Protein AF-A0A7V4GAY5-F1 (afdb_monomer)

Sequence (296 aa):
MRRRLAALVGLVCLVPGACRGATEPAGPGPELPIRVTVVLHPQLRIDASLDELQQRVARAAVRWLRATPEPRVAVDPDRPLALALRVDLSEDLGRLVVHEELRLRHDRTWPLAVDRRREVPIGPAGVDLGATLAGGVEAALGLLAEMEALFRADDDRLRATAARGDAPDDLRCLAVRILEERKARAAMPDLLELFPSAPSDLRLTILDAAPVLAEPAELGRLLRQIDGRRVDEVSRALRAAAILGGRDAREFAGWLALGHPDERVRQTALEAYRQIAESAPAGDGDALQIGLADIR

Foldseek 3Di:
DDDPFDKDKDKDFDDDDDPDDDDDDDDDDQTAGEIEIETEGPPDDDPDDRVRLRVLQVVLVVVLCVVPPCLVPPCPSVHHQHFYFYFDFDPPDQKTWGWGWGWGDDPDPDIDIDTDIDIHGQDPVGDPSSVVSSVVSSVRSVVSSLLVVLLVDDLVVLLVQLQDPPDDVSSNLSSLVSCLVVLVLVSLVSLLVCLLVDDPVSVLSNLQSCLSRHAPVSLLSNLVSDDLVPLSNLLSSLVSCLRRPDDSSLVSLVVQLVDRPDPVSNVSSVVSNVSSVVPDDPPPPDDDPPPPVPND

Radius of gyration: 25.38 Å; Cα contacts (8 Å, |Δi|>4): 397; chains: 1; bounding box: 58×48×79 Å

Structure (mmCIF, N/CA/C/O backbone):
data_AF-A0A7V4GAY5-F1
#
_entry.id   AF-A0A7V4GAY5-F1
#
loop_
_atom_site.group_PDB
_atom_site.id
_atom_site.type_symbol
_atom_site.label_atom_id
_atom_site.label_alt_id
_atom_site.label_comp_id
_atom_site.label_asym_id
_atom_site.label_entity_id
_atom_site.label_seq_id
_atom_site.pdbx_PDB_ins_code
_atom_site.Cartn_x
_atom_site.Cartn_y
_atom_site.Cartn_z
_atom_site.occupancy
_atom_site.B_iso_or_equiv
_atom_site.auth_seq_id
_atom_site.auth_comp_id
_atom_site.auth_asym_id
_atom_site.auth_atom_id
_atom_site.pdbx_PDB_model_num
ATOM 1 N N . MET A 1 1 ? 34.845 -16.540 6.882 1.00 31.97 1 MET A N 1
ATOM 2 C CA . MET A 1 1 ? 35.619 -15.501 6.163 1.00 31.97 1 MET A CA 1
ATOM 3 C C . MET A 1 1 ? 34.662 -14.629 5.353 1.00 31.97 1 MET A C 1
ATOM 5 O O . MET A 1 1 ? 34.195 -15.068 4.313 1.00 31.97 1 MET A O 1
ATOM 9 N N . ARG A 1 2 ? 34.325 -13.422 5.830 1.00 27.73 2 ARG A N 1
ATOM 10 C CA . ARG A 1 2 ? 33.538 -12.439 5.063 1.00 27.73 2 ARG A CA 1
ATOM 11 C C . ARG A 1 2 ? 34.492 -11.685 4.131 1.00 27.73 2 ARG A C 1
ATOM 13 O O . ARG A 1 2 ? 35.188 -10.781 4.584 1.00 27.73 2 ARG A O 1
ATOM 20 N N . ARG A 1 3 ? 34.586 -12.085 2.858 1.00 27.12 3 ARG A N 1
ATOM 21 C CA . ARG A 1 3 ? 35.273 -11.270 1.843 1.00 27.12 3 ARG A CA 1
ATOM 22 C C . ARG A 1 3 ? 34.405 -10.037 1.588 1.00 27.12 3 ARG A C 1
ATOM 24 O O . ARG A 1 3 ? 33.233 -10.179 1.259 1.00 27.12 3 ARG A O 1
ATOM 31 N N . ARG A 1 4 ? 34.958 -8.839 1.802 1.00 27.16 4 ARG A N 1
ATOM 32 C CA . ARG A 1 4 ? 34.308 -7.583 1.407 1.00 27.16 4 ARG A CA 1
ATOM 33 C C . ARG A 1 4 ? 34.166 -7.599 -0.119 1.00 27.16 4 ARG A C 1
ATOM 35 O O . ARG A 1 4 ? 35.172 -7.654 -0.819 1.00 27.16 4 ARG A O 1
ATOM 42 N N . LEU A 1 5 ? 32.924 -7.627 -0.598 1.00 31.27 5 LEU A N 1
ATOM 43 C CA . LEU A 1 5 ? 32.562 -7.516 -2.010 1.00 31.27 5 LEU A CA 1
ATOM 44 C C . LEU A 1 5 ? 32.909 -6.103 -2.492 1.00 31.27 5 LEU A C 1
ATOM 46 O O . LEU A 1 5 ? 32.422 -5.123 -1.930 1.00 31.27 5 LEU A O 1
ATOM 50 N N . ALA A 1 6 ? 33.769 -5.999 -3.502 1.00 32.47 6 ALA A N 1
ATOM 51 C CA . ALA A 1 6 ? 34.009 -4.747 -4.204 1.00 32.47 6 ALA A CA 1
ATOM 52 C C . ALA A 1 6 ? 32.907 -4.577 -5.258 1.00 32.47 6 ALA A C 1
ATOM 54 O O . ALA A 1 6 ? 32.847 -5.340 -6.219 1.00 32.47 6 ALA A O 1
ATOM 55 N N . ALA A 1 7 ? 32.014 -3.612 -5.048 1.00 40.44 7 ALA A N 1
ATOM 56 C CA . ALA A 1 7 ? 31.087 -3.151 -6.073 1.00 40.44 7 ALA A CA 1
ATOM 57 C C . ALA A 1 7 ? 31.853 -2.264 -7.064 1.00 40.44 7 ALA A C 1
ATOM 59 O O . ALA A 1 7 ? 32.541 -1.332 -6.639 1.00 40.44 7 ALA A O 1
ATOM 60 N N . LEU A 1 8 ? 31.741 -2.529 -8.369 1.00 42.72 8 LEU A N 1
ATOM 61 C CA . LEU A 1 8 ? 32.163 -1.559 -9.380 1.00 42.72 8 LEU A CA 1
ATOM 62 C C . LEU A 1 8 ? 31.052 -0.511 -9.491 1.00 42.72 8 LEU A C 1
ATOM 64 O O . LEU A 1 8 ? 29.939 -0.833 -9.901 1.00 42.72 8 LEU A O 1
ATOM 68 N N . VAL A 1 9 ? 31.343 0.721 -9.075 1.00 43.00 9 VAL A N 1
ATOM 69 C CA . VAL A 1 9 ? 30.409 1.849 -9.152 1.00 43.00 9 VAL A CA 1
ATOM 70 C C . VAL A 1 9 ? 30.902 2.795 -10.238 1.00 43.00 9 VAL A C 1
ATOM 72 O O . VAL A 1 9 ? 31.883 3.509 -10.043 1.00 43.00 9 VAL A O 1
ATOM 75 N N . GLY A 1 10 ? 30.227 2.784 -11.384 1.00 40.75 10 GLY A N 1
ATOM 76 C CA . GLY A 1 10 ? 30.388 3.799 -12.422 1.00 40.75 10 GLY A CA 1
ATOM 77 C C . GLY A 1 10 ? 29.390 4.927 -12.187 1.00 40.75 10 GLY A C 1
ATOM 78 O O . GLY A 1 10 ? 28.229 4.664 -11.867 1.00 40.75 10 GLY A O 1
ATOM 79 N N . LEU A 1 11 ? 29.805 6.181 -12.347 1.00 37.75 11 LEU A N 1
ATOM 80 C CA . LEU A 1 11 ? 28.917 7.343 -12.303 1.00 37.75 11 LEU A CA 1
ATOM 81 C C . LEU A 1 11 ? 28.864 7.959 -13.699 1.00 37.75 11 LEU A C 1
ATOM 83 O O . LEU A 1 11 ? 29.843 8.561 -14.132 1.00 37.75 11 LEU A O 1
ATOM 87 N N . VAL A 1 12 ? 27.715 7.870 -14.369 1.00 41.06 12 VAL A N 1
ATOM 88 C CA . VAL A 1 12 ? 27.486 8.611 -15.613 1.00 41.06 12 VAL A CA 1
ATOM 89 C C . VAL A 1 12 ? 26.469 9.712 -15.348 1.00 41.06 12 VAL A C 1
ATOM 91 O O . VAL A 1 12 ? 25.288 9.465 -15.094 1.00 41.06 12 VAL A O 1
ATOM 94 N N . CYS A 1 13 ? 26.957 10.949 -15.399 1.00 38.91 13 CYS A N 1
ATOM 95 C CA . CYS A 1 13 ? 26.131 12.135 -15.563 1.00 38.91 13 CYS A CA 1
ATOM 96 C C . CYS A 1 13 ? 25.996 12.373 -17.064 1.00 38.91 13 CYS A C 1
ATOM 98 O O . CYS A 1 13 ? 26.997 12.644 -17.729 1.00 38.91 13 CYS A O 1
ATOM 100 N N . LEU A 1 14 ? 24.788 12.264 -17.609 1.00 41.41 14 LEU A N 1
ATOM 101 C CA . LEU A 1 14 ? 24.573 12.651 -18.997 1.00 41.41 14 LEU A CA 1
ATOM 102 C C . LEU A 1 14 ? 24.249 14.134 -19.074 1.00 41.41 14 LEU A C 1
ATOM 104 O O . LEU A 1 14 ? 23.160 14.571 -18.721 1.00 41.41 14 LEU A O 1
ATOM 108 N N . VAL A 1 15 ? 25.239 14.878 -19.560 1.00 35.84 15 VAL A N 1
ATOM 109 C CA . VAL A 1 15 ? 25.079 16.212 -20.133 1.00 35.84 15 VAL A CA 1
ATOM 110 C C . VAL A 1 15 ? 24.799 15.987 -21.622 1.00 35.84 15 VAL A C 1
ATOM 112 O O . VAL A 1 15 ? 25.644 15.389 -22.297 1.00 35.84 15 VAL A O 1
ATOM 115 N N . PRO A 1 16 ? 23.632 16.365 -22.167 1.00 35.94 16 PRO A N 1
ATOM 116 C CA . PRO A 1 16 ? 23.365 16.163 -23.582 1.00 35.94 16 PRO A CA 1
ATOM 117 C C . PRO A 1 16 ? 24.213 17.131 -24.424 1.00 35.94 16 PRO A C 1
ATOM 119 O O . PRO A 1 16 ? 23.812 18.250 -24.712 1.00 35.94 16 PRO A O 1
ATOM 122 N N . GLY A 1 17 ? 25.400 16.680 -24.836 1.00 31.28 17 GLY A N 1
ATOM 123 C CA . GLY A 1 17 ? 26.255 17.340 -25.823 1.00 31.28 17 GLY A CA 1
ATOM 124 C C . GLY A 1 17 ? 25.883 16.944 -27.256 1.00 31.28 17 GLY A C 1
ATOM 125 O O . GLY A 1 17 ? 25.677 15.770 -27.558 1.00 31.28 17 GLY A O 1
ATOM 126 N N . ALA A 1 18 ? 25.788 17.946 -28.129 1.00 32.56 18 ALA A N 1
ATOM 127 C CA . ALA A 1 18 ? 25.284 17.898 -29.500 1.00 32.56 18 ALA A CA 1
ATOM 128 C C . ALA A 1 18 ? 25.782 16.722 -30.370 1.00 32.56 18 ALA A C 1
ATOM 130 O O . ALA A 1 18 ? 26.971 16.592 -30.659 1.00 32.56 18 ALA A O 1
ATOM 131 N N . CYS A 1 19 ? 24.840 15.958 -30.932 1.00 29.31 19 CYS A N 1
ATOM 132 C CA . CYS A 1 19 ? 25.078 15.236 -32.182 1.00 29.31 19 CYS A CA 1
ATOM 133 C C . CYS A 1 19 ? 25.021 16.260 -33.327 1.00 29.31 19 CYS A C 1
ATOM 135 O O . CYS A 1 19 ? 23.944 16.710 -33.714 1.00 29.31 19 CYS A O 1
ATOM 137 N N . ARG A 1 20 ? 26.187 16.686 -33.826 1.00 31.73 20 ARG A N 1
ATOM 138 C CA . ARG A 1 20 ? 26.306 17.561 -35.001 1.00 31.73 20 ARG A CA 1
ATOM 139 C C . ARG A 1 20 ? 25.838 16.829 -36.257 1.00 31.73 20 ARG A C 1
ATOM 141 O O . ARG A 1 20 ? 26.359 15.760 -36.559 1.00 31.73 20 ARG A O 1
ATOM 148 N N . GLY A 1 21 ? 24.950 17.463 -37.022 1.00 34.97 21 GLY A N 1
ATOM 149 C CA . GLY A 1 21 ? 24.661 17.031 -38.387 1.00 34.97 21 GLY A CA 1
ATOM 150 C C . GLY A 1 21 ? 23.360 17.534 -39.010 1.00 34.97 21 GLY A C 1
ATOM 151 O O . GLY A 1 21 ? 22.695 16.728 -39.636 1.00 34.97 21 GLY A O 1
ATOM 152 N N . ALA A 1 22 ? 22.976 18.803 -38.846 1.00 30.77 22 ALA A N 1
ATOM 153 C CA . ALA A 1 22 ? 22.101 19.525 -39.783 1.00 30.77 22 ALA A CA 1
ATOM 154 C C . ALA A 1 22 ? 22.000 20.996 -39.356 1.00 30.77 22 ALA A C 1
ATOM 156 O O . ALA A 1 22 ? 21.942 21.318 -38.173 1.00 30.77 22 ALA A O 1
ATOM 157 N N . THR A 1 23 ? 22.048 21.884 -40.335 1.00 35.47 23 THR A N 1
ATOM 158 C CA . THR A 1 23 ? 22.045 23.341 -40.220 1.00 35.47 23 THR A CA 1
ATOM 159 C C . THR A 1 23 ? 20.659 23.884 -39.862 1.00 35.47 23 THR A C 1
ATOM 161 O O . THR A 1 23 ? 19.824 23.974 -40.749 1.00 35.47 23 THR A O 1
ATOM 164 N N . GLU A 1 24 ? 20.442 24.264 -38.598 1.00 30.84 24 GLU A N 1
ATOM 165 C CA . GLU A 1 24 ? 19.590 25.390 -38.150 1.00 30.84 24 GLU A CA 1
ATOM 166 C C . GLU A 1 24 ? 19.684 25.544 -36.612 1.00 30.84 24 GLU A C 1
ATOM 168 O O . GLU A 1 24 ? 19.719 24.533 -35.905 1.00 30.84 24 GLU A O 1
ATOM 173 N N . PRO A 1 25 ? 19.764 26.768 -36.048 1.00 38.38 25 PRO A N 1
ATOM 174 C CA . PRO A 1 25 ? 19.929 26.959 -34.612 1.00 38.38 25 PRO A CA 1
ATOM 175 C C . PRO A 1 25 ? 18.564 26.982 -33.911 1.00 38.38 25 PRO A C 1
ATOM 177 O O . PRO A 1 25 ? 17.994 28.042 -33.662 1.00 38.38 25 PRO A O 1
ATOM 180 N N . ALA A 1 26 ? 18.048 25.809 -33.545 1.00 37.34 26 ALA A N 1
ATOM 181 C CA . ALA A 1 26 ? 17.111 25.723 -32.429 1.00 37.34 26 ALA A CA 1
ATOM 182 C C . ALA A 1 26 ? 17.921 25.908 -31.135 1.00 37.34 26 ALA A C 1
ATOM 184 O O . ALA A 1 26 ? 18.884 25.176 -30.897 1.00 37.34 26 ALA A O 1
ATOM 185 N N . GLY A 1 27 ? 17.585 26.927 -30.338 1.00 34.72 27 GLY A N 1
ATOM 186 C CA . GLY A 1 27 ? 18.251 27.207 -29.063 1.00 34.72 27 GLY A CA 1
ATOM 187 C C . GLY A 1 27 ? 18.281 25.981 -28.137 1.00 34.72 27 GLY A C 1
ATOM 188 O O . GLY A 1 27 ? 17.442 25.087 -28.284 1.00 34.72 27 GLY A O 1
ATOM 189 N N . PRO A 1 28 ? 19.244 25.903 -27.200 1.00 36.25 28 PRO A N 1
ATOM 190 C CA . PRO A 1 28 ? 19.363 24.762 -26.300 1.00 36.25 28 PRO A CA 1
ATOM 191 C C . PRO A 1 28 ? 18.074 24.630 -25.482 1.00 36.25 28 PRO A C 1
ATOM 193 O O . PRO A 1 28 ? 17.737 25.499 -24.681 1.00 36.25 28 PRO A O 1
ATOM 196 N N . GLY A 1 29 ? 17.319 23.560 -25.737 1.00 34.75 29 GLY A N 1
ATOM 197 C CA . GLY A 1 29 ? 16.184 23.184 -24.901 1.00 34.75 29 GLY A CA 1
ATOM 198 C C . GLY A 1 29 ? 16.649 22.850 -23.477 1.00 34.75 29 GLY A C 1
ATOM 199 O O . GLY A 1 29 ? 17.824 22.529 -23.287 1.00 34.75 29 GLY A O 1
ATOM 200 N N . PRO A 1 30 ? 15.751 22.921 -22.479 1.00 36.62 30 PRO A N 1
ATOM 201 C CA . PRO A 1 30 ? 16.105 22.728 -21.078 1.00 36.62 30 PRO A CA 1
ATOM 202 C C . PRO A 1 30 ? 16.760 21.358 -20.853 1.00 36.62 30 PRO A C 1
ATOM 204 O O . PRO A 1 30 ? 16.234 20.311 -21.239 1.00 36.62 30 PRO A O 1
ATOM 207 N N . GLU A 1 31 ? 17.950 21.392 -20.260 1.00 42.50 31 GLU A N 1
ATOM 208 C CA . GLU A 1 31 ? 18.782 20.235 -19.951 1.00 42.50 31 GLU A CA 1
ATOM 209 C C . GLU A 1 31 ? 18.192 19.485 -18.747 1.00 42.50 31 GLU A C 1
ATOM 211 O O . GLU A 1 31 ? 17.946 20.080 -17.703 1.00 42.50 31 GLU A O 1
ATOM 216 N N . LEU A 1 32 ? 17.960 18.173 -18.871 1.00 47.00 32 LEU A N 1
ATOM 217 C CA . LEU A 1 32 ? 17.518 17.335 -17.751 1.00 47.00 32 LEU A CA 1
ATOM 218 C C . LEU A 1 32 ? 18.738 16.630 -17.144 1.00 47.00 32 LEU A C 1
ATOM 220 O O . LEU A 1 32 ? 19.321 15.769 -17.812 1.00 47.00 32 LEU A O 1
ATOM 224 N N . PRO A 1 33 ? 19.141 16.936 -15.898 1.00 52.12 33 PRO A N 1
ATOM 225 C CA . PRO A 1 33 ? 20.282 16.279 -15.284 1.00 52.12 33 PRO A CA 1
ATOM 226 C C . PRO A 1 33 ? 19.861 14.899 -14.765 1.00 52.12 33 PRO A C 1
ATOM 228 O O . PRO A 1 33 ? 19.362 14.758 -13.650 1.00 52.12 33 PRO A O 1
ATOM 231 N N . ILE A 1 34 ? 20.061 13.864 -15.587 1.00 52.56 34 ILE A N 1
ATOM 232 C CA . ILE A 1 34 ? 19.843 12.461 -15.208 1.00 52.56 34 ILE A CA 1
ATOM 233 C C . ILE A 1 34 ? 21.185 11.859 -14.793 1.00 52.56 34 ILE A C 1
ATOM 235 O O . ILE A 1 34 ? 22.140 11.801 -15.575 1.00 52.56 34 ILE A O 1
ATOM 239 N N . ARG A 1 35 ? 21.254 11.381 -13.552 1.00 56.88 35 ARG A N 1
ATOM 240 C CA . ARG A 1 35 ? 22.385 10.601 -13.041 1.00 56.88 35 ARG A CA 1
ATOM 241 C C . ARG A 1 35 ? 21.998 9.135 -13.068 1.00 56.88 35 ARG A C 1
ATOM 243 O O . ARG A 1 35 ? 21.018 8.819 -12.422 1.00 56.88 35 ARG A O 1
ATOM 250 N N . VAL A 1 36 ? 22.761 8.274 -13.743 1.00 56.12 36 VAL A N 1
ATOM 251 C CA . VAL A 1 36 ? 22.537 6.817 -13.744 1.00 56.12 36 VAL A CA 1
ATOM 252 C C . VAL A 1 36 ? 23.752 6.118 -13.153 1.00 56.12 36 VAL A C 1
ATOM 254 O O . VAL A 1 36 ? 24.860 6.216 -13.683 1.00 56.12 36 VAL A O 1
ATOM 257 N N . THR A 1 37 ? 23.540 5.377 -12.072 1.00 58.28 37 THR A N 1
ATOM 258 C CA . THR A 1 37 ? 24.536 4.447 -11.532 1.00 58.28 37 THR A CA 1
ATOM 259 C C . THR A 1 37 ? 24.199 3.054 -12.052 1.00 58.28 37 THR A C 1
ATOM 261 O O . THR A 1 37 ? 23.036 2.710 -12.190 1.00 58.28 37 THR A O 1
ATOM 264 N N . VAL A 1 38 ? 25.190 2.248 -12.412 1.00 60.00 38 VAL A N 1
ATOM 265 C CA . VAL A 1 38 ? 24.988 0.808 -12.610 1.00 60.00 38 VAL A CA 1
ATOM 266 C C . VAL A 1 38 ? 26.028 0.127 -11.741 1.00 60.00 38 VAL A C 1
ATOM 268 O O . VAL A 1 38 ? 27.202 0.495 -11.761 1.00 60.00 38 VAL A O 1
ATOM 271 N N . VAL A 1 39 ? 25.571 -0.814 -10.926 1.00 60.75 39 VAL A N 1
ATOM 272 C CA . VAL A 1 39 ? 26.432 -1.657 -10.101 1.00 60.75 39 VAL A CA 1
ATOM 273 C C . VAL A 1 39 ? 26.430 -3.034 -10.748 1.00 60.75 39 VAL A C 1
ATOM 275 O O . VAL A 1 39 ? 25.421 -3.454 -11.301 1.00 60.75 39 VAL A O 1
ATOM 278 N N . LEU A 1 40 ? 27.576 -3.707 -10.777 1.00 59.06 40 LEU A N 1
ATOM 279 C CA . LEU A 1 40 ? 27.689 -5.045 -11.354 1.00 59.06 40 LEU A CA 1
ATOM 280 C C . LEU A 1 40 ? 28.349 -5.983 -10.354 1.00 59.06 40 LEU A C 1
ATOM 282 O O . LEU A 1 40 ? 29.278 -5.597 -9.638 1.00 59.06 40 LEU A O 1
ATOM 286 N N . HIS A 1 41 ? 27.884 -7.231 -10.332 1.00 59.06 41 HIS A N 1
ATOM 287 C CA . HIS A 1 41 ? 28.526 -8.277 -9.550 1.00 59.06 41 HIS A CA 1
ATOM 288 C C . HIS A 1 41 ? 29.870 -8.663 -10.202 1.00 59.06 41 HIS A C 1
ATOM 290 O O . HIS A 1 41 ? 29.912 -8.881 -11.414 1.00 59.06 41 HIS A O 1
ATOM 296 N N . PRO A 1 42 ? 30.972 -8.794 -9.439 1.00 55.81 42 PRO A N 1
ATOM 297 C CA . PRO A 1 42 ? 32.321 -8.979 -9.991 1.00 55.81 42 PRO A CA 1
ATOM 298 C C . PRO A 1 42 ? 32.545 -10.306 -10.734 1.00 55.81 42 PRO A C 1
ATOM 300 O O . PRO A 1 42 ? 33.582 -10.479 -11.366 1.00 55.81 42 PRO A O 1
ATOM 303 N N . GLN A 1 43 ? 31.614 -11.256 -10.634 1.00 55.25 43 GLN A N 1
ATOM 304 C CA . GLN A 1 43 ? 31.701 -12.555 -11.313 1.00 55.25 43 GLN A CA 1
ATOM 305 C C . GLN A 1 43 ? 31.036 -12.564 -12.694 1.00 55.25 43 GLN A C 1
ATOM 307 O O . GLN A 1 43 ? 31.216 -13.525 -13.438 1.00 55.25 43 GLN A O 1
ATOM 312 N N . LEU A 1 44 ? 30.316 -11.498 -13.063 1.00 58.59 44 LEU A N 1
ATOM 313 C CA . LEU A 1 44 ? 29.599 -11.464 -14.329 1.00 58.59 44 LEU A CA 1
ATOM 314 C C . LEU A 1 44 ? 30.566 -11.294 -15.504 1.00 58.59 44 LEU A C 1
ATOM 316 O O . LEU A 1 44 ? 31.374 -10.364 -15.537 1.00 58.59 44 LEU A O 1
ATOM 320 N N . ARG A 1 45 ? 30.439 -12.164 -16.506 1.00 60.34 45 ARG A N 1
ATOM 321 C CA . ARG A 1 45 ? 31.042 -11.941 -17.822 1.00 60.34 45 ARG A CA 1
ATOM 322 C C . ARG A 1 45 ? 30.065 -11.131 -18.662 1.00 60.34 45 ARG A C 1
ATOM 324 O O . ARG A 1 45 ? 28.960 -11.590 -18.927 1.00 60.34 45 ARG A O 1
ATOM 331 N N . ILE A 1 46 ? 30.466 -9.920 -19.029 1.00 63.53 46 ILE A N 1
ATOM 332 C CA . ILE A 1 46 ? 29.668 -8.994 -19.832 1.00 63.53 46 ILE A CA 1
ATOM 333 C C . ILE A 1 46 ? 30.517 -8.597 -21.032 1.00 63.53 46 ILE A C 1
ATOM 335 O O . ILE A 1 46 ? 31.665 -8.189 -20.859 1.00 63.53 46 ILE A O 1
ATOM 339 N N . ASP A 1 47 ? 29.945 -8.703 -22.227 1.00 63.03 47 ASP A N 1
ATOM 340 C CA . ASP A 1 47 ? 30.626 -8.319 -23.469 1.00 63.03 47 ASP A CA 1
ATOM 341 C C . ASP A 1 47 ? 30.661 -6.789 -23.672 1.00 63.03 47 ASP A C 1
ATOM 343 O O . ASP A 1 47 ? 31.513 -6.272 -24.389 1.00 63.03 47 ASP A O 1
ATOM 347 N N . ALA A 1 48 ? 29.761 -6.061 -23.004 1.00 66.75 48 ALA A N 1
ATOM 348 C CA . ALA A 1 48 ? 29.692 -4.600 -22.962 1.00 66.75 48 ALA A CA 1
ATOM 349 C C . ALA A 1 48 ? 30.416 -4.012 -21.736 1.00 66.75 48 ALA A C 1
ATOM 351 O O . ALA A 1 48 ? 30.369 -4.567 -20.634 1.00 66.75 48 ALA A O 1
ATOM 352 N N . SER A 1 49 ? 31.029 -2.838 -21.902 1.00 76.50 49 SER A N 1
ATOM 353 C CA . SER A 1 49 ? 31.618 -2.108 -20.774 1.00 76.50 49 SER A CA 1
ATOM 354 C C . SER A 1 49 ? 30.534 -1.511 -19.865 1.00 76.50 49 SER A C 1
ATOM 356 O O . SER A 1 49 ? 29.403 -1.254 -20.287 1.00 76.50 49 SER A O 1
ATOM 358 N N . LEU A 1 50 ? 30.882 -1.248 -18.600 1.00 68.19 50 LEU A N 1
ATOM 359 C CA . LEU A 1 50 ? 29.983 -0.575 -17.656 1.00 68.19 50 LEU A CA 1
ATOM 360 C C . LEU A 1 50 ? 29.516 0.790 -18.196 1.00 68.19 50 LEU A C 1
ATOM 362 O O . LEU A 1 50 ? 28.323 1.088 -18.149 1.00 68.19 50 LEU A O 1
ATOM 366 N N . ASP A 1 51 ? 30.426 1.567 -18.786 1.00 69.88 51 ASP A N 1
ATOM 367 C CA . ASP A 1 51 ? 30.111 2.868 -19.386 1.00 69.88 51 ASP A CA 1
ATOM 368 C C . ASP A 1 51 ? 29.113 2.738 -20.546 1.00 69.88 51 ASP A C 1
ATOM 370 O O . ASP A 1 51 ? 28.185 3.541 -20.674 1.00 69.88 51 ASP A O 1
ATOM 374 N N . GLU A 1 52 ? 29.260 1.705 -21.380 1.00 71.25 52 GLU A N 1
ATOM 375 C CA . GLU A 1 52 ? 28.345 1.441 -22.489 1.00 71.25 52 GLU A CA 1
ATOM 376 C C . GLU A 1 52 ? 26.935 1.104 -21.984 1.00 71.25 52 GLU A C 1
ATOM 378 O O . GLU A 1 52 ? 25.946 1.648 -22.488 1.00 71.25 52 GLU A O 1
ATOM 383 N N . LEU A 1 53 ? 26.829 0.265 -20.948 1.00 68.88 53 LEU A N 1
ATOM 384 C CA . LEU A 1 53 ? 25.551 -0.060 -20.310 1.00 68.88 53 LEU A CA 1
ATOM 385 C C . LEU A 1 53 ? 24.886 1.188 -19.726 1.00 68.88 53 LEU A C 1
ATOM 387 O O . LEU A 1 53 ? 23.701 1.428 -19.970 1.00 68.88 53 LEU A O 1
ATOM 391 N N . GLN A 1 54 ? 25.646 2.022 -19.018 1.00 66.25 54 GLN A N 1
ATOM 392 C CA . GLN A 1 54 ? 25.140 3.272 -18.454 1.00 66.25 54 GLN A CA 1
ATOM 393 C C . GLN A 1 54 ? 24.639 4.229 -19.540 1.00 66.25 54 GLN A C 1
ATOM 395 O O . GLN A 1 54 ? 23.548 4.790 -19.418 1.00 66.25 54 GLN A O 1
ATOM 400 N N . GLN A 1 55 ? 25.374 4.368 -20.646 1.00 70.69 55 GLN A N 1
ATOM 401 C CA . GLN A 1 55 ? 24.946 5.182 -21.783 1.00 70.69 55 GLN A CA 1
ATOM 402 C C . GLN A 1 55 ? 23.700 4.625 -22.480 1.00 70.69 55 GLN A C 1
ATOM 404 O O . GLN A 1 55 ? 22.879 5.404 -22.969 1.00 70.69 55 GLN A O 1
ATOM 409 N N . ARG A 1 56 ? 23.541 3.299 -22.583 1.00 72.25 56 ARG A N 1
ATOM 410 C CA . ARG A 1 56 ? 22.332 2.679 -23.159 1.00 72.25 56 ARG A CA 1
ATOM 411 C C . ARG A 1 56 ? 21.111 2.953 -22.283 1.00 72.25 56 ARG A C 1
ATOM 413 O O . ARG A 1 56 ? 20.099 3.423 -22.801 1.00 72.25 56 ARG A O 1
ATOM 420 N N . VAL A 1 57 ? 21.231 2.740 -20.973 1.00 68.56 57 VAL A N 1
ATOM 421 C CA . VAL A 1 57 ? 20.158 2.994 -19.998 1.00 68.56 57 VAL A CA 1
ATOM 422 C C . VAL A 1 57 ? 19.736 4.458 -20.007 1.00 68.56 57 VAL A C 1
ATOM 424 O O . VAL A 1 57 ? 18.555 4.783 -20.086 1.00 68.56 57 VAL A O 1
ATOM 427 N N . ALA A 1 58 ? 20.698 5.366 -19.974 1.00 68.00 58 ALA A N 1
ATOM 428 C CA . ALA A 1 58 ? 20.374 6.773 -19.909 1.00 68.00 58 ALA A CA 1
ATOM 429 C C . ALA A 1 58 ? 19.846 7.325 -21.246 1.00 68.00 58 ALA A C 1
ATOM 431 O O . ALA A 1 58 ? 18.962 8.179 -21.245 1.00 68.00 58 ALA A O 1
ATOM 432 N N . ARG A 1 59 ? 20.283 6.787 -22.398 1.00 72.44 59 ARG A N 1
ATOM 433 C CA . ARG A 1 59 ? 19.626 7.062 -23.689 1.00 72.44 59 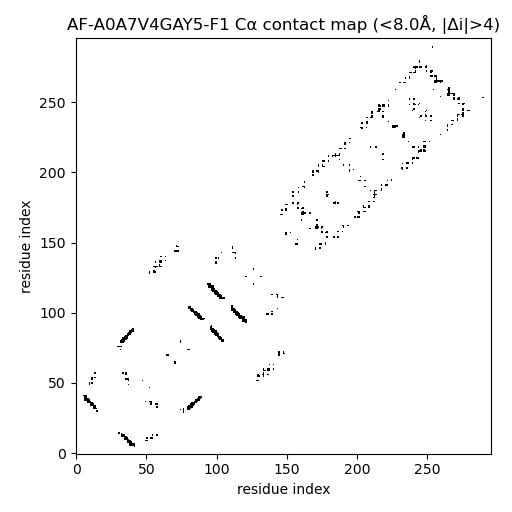ARG A CA 1
ATOM 434 C C . ARG A 1 59 ? 18.177 6.585 -23.694 1.00 72.44 59 ARG A C 1
ATOM 436 O O . ARG A 1 59 ? 17.322 7.310 -24.192 1.00 72.44 59 ARG A O 1
ATOM 443 N N . ALA A 1 60 ? 17.894 5.410 -23.134 1.00 69.81 60 ALA A N 1
ATOM 444 C CA . ALA A 1 60 ? 16.530 4.910 -22.980 1.00 69.81 60 ALA A CA 1
ATOM 445 C C . ALA A 1 60 ? 15.674 5.864 -22.129 1.00 69.81 60 ALA A C 1
ATOM 447 O O . ALA A 1 60 ? 14.620 6.302 -22.584 1.00 69.81 60 ALA A O 1
ATOM 448 N N . ALA A 1 61 ? 16.193 6.307 -20.979 1.00 67.88 61 ALA A N 1
ATOM 449 C CA . ALA A 1 61 ? 15.528 7.290 -20.124 1.00 67.88 61 ALA A CA 1
ATOM 450 C C . ALA A 1 61 ? 15.228 8.612 -20.855 1.00 67.88 61 ALA A C 1
ATOM 452 O O . ALA A 1 61 ? 14.100 9.099 -20.827 1.00 67.88 61 ALA A O 1
ATOM 453 N N . VAL A 1 62 ? 16.210 9.172 -21.572 1.00 67.50 62 VAL A N 1
ATOM 454 C CA . VAL A 1 62 ? 16.027 10.408 -22.356 1.00 67.50 62 VAL A CA 1
ATOM 455 C C . VAL A 1 62 ? 14.998 10.221 -23.472 1.00 67.50 62 VAL A C 1
ATOM 457 O O . VAL A 1 62 ? 14.173 11.106 -23.694 1.00 67.50 62 VAL A O 1
ATOM 460 N N . ARG A 1 63 ? 15.023 9.088 -24.186 1.00 75.25 63 ARG A N 1
ATOM 461 C CA . ARG A 1 63 ? 14.026 8.793 -25.228 1.00 75.25 63 ARG A CA 1
ATOM 462 C C . ARG A 1 63 ? 12.623 8.726 -24.642 1.00 75.25 63 ARG A C 1
ATOM 464 O O . ARG A 1 63 ? 11.728 9.343 -25.204 1.00 75.25 63 ARG A O 1
ATOM 471 N N . TRP A 1 64 ? 12.451 8.026 -23.524 1.00 73.62 64 TRP A N 1
ATOM 472 C CA . TRP A 1 64 ? 11.167 7.916 -22.839 1.00 73.62 64 TRP A CA 1
ATOM 473 C C . TRP A 1 64 ? 10.632 9.294 -22.420 1.00 73.62 64 TRP A C 1
ATOM 475 O O . TRP A 1 64 ? 9.491 9.639 -22.730 1.00 73.62 64 TRP A O 1
ATOM 485 N N . LEU A 1 65 ? 11.490 10.130 -21.823 1.00 67.56 65 LEU A N 1
ATOM 486 C CA . LEU A 1 65 ? 11.138 11.496 -21.416 1.00 67.56 65 LEU A CA 1
ATOM 487 C C . LEU A 1 65 ? 10.715 12.377 -22.599 1.00 67.56 65 LEU A C 1
ATOM 489 O O . LEU A 1 65 ? 9.811 13.190 -22.456 1.00 67.56 65 LEU A O 1
ATOM 493 N N . ARG A 1 66 ? 11.343 12.212 -23.770 1.00 67.25 66 ARG A N 1
ATOM 494 C CA . ARG A 1 66 ? 10.998 12.962 -24.992 1.00 67.25 66 ARG A CA 1
ATOM 495 C C . ARG A 1 66 ? 9.745 12.444 -25.693 1.00 67.25 66 ARG A C 1
ATOM 497 O O . ARG A 1 66 ? 9.037 13.226 -26.316 1.00 67.25 66 ARG A O 1
ATOM 504 N N . ALA A 1 67 ? 9.520 11.133 -25.659 1.00 65.62 67 ALA A N 1
ATOM 505 C CA . ALA A 1 67 ? 8.390 10.490 -26.323 1.00 65.62 67 ALA A CA 1
ATOM 506 C C . ALA A 1 67 ? 7.076 10.671 -25.554 1.00 65.62 67 ALA A C 1
ATOM 508 O O . ALA A 1 67 ? 6.004 10.498 -26.127 1.00 65.62 67 ALA A O 1
ATOM 509 N N . THR A 1 68 ? 7.156 11.018 -24.271 1.00 60.28 68 THR A N 1
ATOM 510 C CA . THR A 1 68 ? 5.987 11.291 -23.442 1.00 60.28 68 THR A CA 1
ATOM 511 C C . THR A 1 68 ? 5.568 12.747 -23.683 1.00 60.28 68 THR A C 1
ATOM 513 O O . THR A 1 68 ? 6.307 13.641 -23.284 1.00 60.28 68 THR A O 1
ATOM 516 N N . PRO A 1 69 ? 4.429 13.018 -24.356 1.00 49.72 69 PRO A N 1
ATOM 517 C CA . PRO A 1 69 ? 4.059 14.358 -24.844 1.00 49.72 69 PRO A CA 1
ATOM 518 C C . PRO A 1 69 ? 3.837 15.389 -23.728 1.00 49.72 69 PRO A C 1
ATOM 520 O O . PRO A 1 69 ? 3.839 16.589 -23.978 1.00 49.72 69 PRO A O 1
ATOM 523 N N . GLU A 1 70 ? 3.713 14.920 -22.491 1.00 48.06 70 GLU A N 1
ATOM 524 C CA . GLU A 1 70 ? 3.853 15.712 -21.282 1.00 48.06 70 GLU A CA 1
ATOM 525 C C . GLU A 1 70 ? 4.635 14.857 -20.275 1.00 48.06 70 GLU A 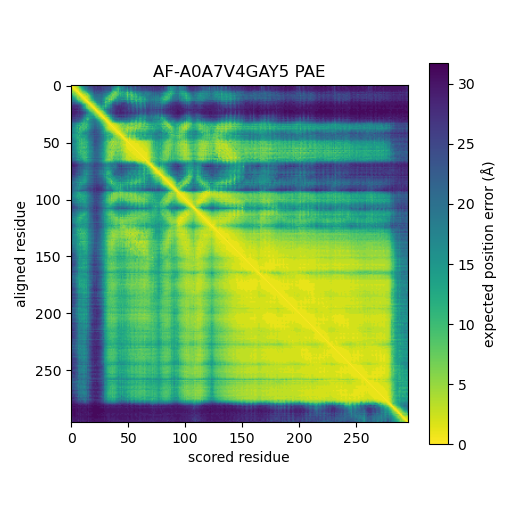C 1
ATOM 527 O O . GLU A 1 70 ? 4.026 14.029 -19.588 1.00 48.06 70 GLU A O 1
ATOM 532 N N . PRO A 1 71 ? 5.965 14.996 -20.132 1.00 45.34 71 PRO A N 1
ATOM 533 C CA . PRO A 1 71 ? 6.602 14.525 -18.917 1.00 45.34 71 PRO A CA 1
ATOM 534 C C . PRO A 1 71 ? 6.102 15.470 -17.819 1.00 45.34 71 PRO A C 1
ATOM 536 O O . PRO A 1 71 ? 6.720 16.485 -17.521 1.00 45.34 71 PRO A O 1
ATOM 539 N N . ARG A 1 72 ? 4.898 15.206 -17.286 1.00 46.59 72 ARG A N 1
ATOM 540 C CA . ARG A 1 72 ? 4.273 16.067 -16.276 1.00 46.59 72 ARG A CA 1
ATOM 541 C C . ARG A 1 72 ? 5.049 16.062 -14.977 1.00 46.59 72 ARG A C 1
ATOM 543 O O . ARG A 1 72 ? 4.788 16.948 -14.174 1.00 46.59 72 ARG A O 1
ATOM 550 N N . VAL A 1 73 ? 6.014 15.154 -14.824 1.00 44.78 73 VAL A N 1
ATOM 551 C CA . VAL A 1 73 ? 7.121 15.285 -13.889 1.00 44.78 73 VAL A CA 1
ATOM 552 C C . VAL A 1 73 ? 7.837 16.577 -14.247 1.00 44.78 73 VAL A C 1
ATOM 554 O O . VAL A 1 73 ? 8.743 16.589 -15.076 1.00 44.78 73 VAL A O 1
ATOM 557 N N . ALA A 1 74 ? 7.384 17.678 -13.650 1.00 40.06 74 ALA A N 1
ATOM 558 C CA . ALA A 1 74 ? 8.089 18.940 -13.672 1.00 40.06 74 ALA A CA 1
ATOM 559 C C . ALA A 1 74 ? 9.404 18.674 -12.947 1.00 40.06 74 ALA A C 1
ATOM 561 O O . ALA A 1 74 ? 9.491 18.738 -11.723 1.00 40.06 74 ALA A O 1
ATOM 562 N N . VAL A 1 75 ? 10.408 18.256 -13.711 1.00 43.00 75 VAL A N 1
ATOM 563 C CA . VAL A 1 75 ? 11.779 18.262 -13.246 1.00 43.00 75 VAL A CA 1
ATOM 564 C C . VAL A 1 75 ? 12.093 19.733 -13.143 1.00 43.00 75 VAL A C 1
ATOM 566 O O . VAL A 1 75 ? 12.313 20.395 -14.156 1.00 43.00 75 VAL A O 1
ATOM 569 N N . ASP A 1 76 ? 11.982 20.259 -11.929 1.00 42.91 76 ASP A N 1
ATOM 570 C CA . ASP A 1 76 ? 12.520 21.564 -11.610 1.00 42.91 76 ASP A CA 1
ATOM 571 C C . ASP A 1 76 ? 13.955 21.590 -12.179 1.00 42.91 76 ASP A C 1
ATOM 573 O O . ASP A 1 76 ? 14.762 20.718 -11.831 1.00 42.91 76 ASP A O 1
ATOM 577 N N . PRO A 1 77 ? 14.265 22.496 -13.126 1.00 42.81 77 PRO A N 1
ATOM 578 C CA . PRO A 1 77 ? 15.577 22.541 -13.764 1.00 42.81 77 PRO A CA 1
ATOM 579 C C . PRO A 1 77 ? 16.698 22.756 -12.736 1.00 42.81 77 PRO A C 1
ATOM 581 O O . PRO A 1 77 ? 17.827 22.323 -12.968 1.00 42.81 77 PRO A O 1
ATOM 584 N N . ASP A 1 78 ? 16.370 23.322 -11.569 1.00 41.88 78 ASP A N 1
ATOM 585 C CA . ASP A 1 78 ? 17.286 23.528 -10.451 1.00 41.88 78 ASP A CA 1
ATOM 586 C C . ASP A 1 78 ? 17.348 22.315 -9.493 1.00 41.88 78 ASP A C 1
ATOM 588 O O . ASP A 1 78 ? 18.206 22.258 -8.603 1.00 41.88 78 ASP A O 1
ATOM 592 N N . ARG A 1 79 ? 16.488 21.297 -9.674 1.00 47.88 79 ARG A N 1
ATOM 593 C CA . ARG A 1 79 ? 16.461 20.048 -8.886 1.00 47.88 79 ARG A CA 1
ATOM 594 C C . ARG A 1 79 ? 16.490 18.805 -9.789 1.00 47.88 79 ARG A C 1
ATOM 596 O O . ARG A 1 79 ? 15.446 18.266 -10.156 1.00 47.88 79 ARG A O 1
ATOM 603 N N . PRO A 1 80 ? 17.689 18.263 -10.072 1.00 49.00 80 PRO A N 1
ATOM 604 C CA . PRO A 1 80 ? 17.857 17.063 -10.880 1.00 49.00 80 PRO A CA 1
ATOM 605 C C . PRO A 1 80 ? 16.982 15.888 -10.448 1.00 49.00 80 PRO A C 1
ATOM 607 O O . PRO A 1 80 ? 16.936 15.523 -9.267 1.00 49.00 80 PRO A O 1
ATOM 610 N N . LEU A 1 81 ? 16.409 15.204 -11.435 1.00 49.94 81 LEU A N 1
ATOM 611 C CA . LEU A 1 81 ? 15.833 13.877 -11.266 1.00 49.94 81 LEU A CA 1
ATOM 612 C C . LEU A 1 81 ? 16.985 12.894 -10.986 1.00 49.94 81 LEU A C 1
ATOM 614 O O . LEU A 1 81 ? 17.689 12.424 -11.881 1.00 49.94 81 LEU A O 1
ATOM 618 N N . ALA A 1 82 ? 17.241 12.641 -9.703 1.00 49.94 82 ALA A N 1
ATOM 619 C CA . ALA A 1 82 ? 18.349 11.807 -9.249 1.00 49.94 82 ALA A CA 1
ATOM 620 C C . ALA A 1 82 ? 18.032 10.309 -9.411 1.00 49.94 82 ALA A C 1
ATOM 622 O O . ALA A 1 82 ? 17.739 9.618 -8.440 1.00 49.94 82 ALA A O 1
ATOM 623 N N . LEU A 1 83 ? 18.125 9.806 -10.642 1.00 50.59 83 LEU A N 1
ATOM 624 C CA . LEU A 1 83 ? 17.820 8.422 -11.011 1.00 50.59 83 LEU A CA 1
ATOM 625 C C . LEU A 1 83 ? 18.901 7.413 -10.568 1.00 50.59 83 LEU A C 1
ATOM 627 O O . LEU A 1 83 ? 19.638 6.847 -11.370 1.00 50.59 83 LEU A O 1
ATOM 631 N N . ALA A 1 84 ? 19.012 7.144 -9.272 1.00 50.00 84 ALA A N 1
ATOM 632 C CA . ALA A 1 84 ? 19.979 6.168 -8.773 1.00 50.00 84 ALA A CA 1
ATOM 633 C C . ALA A 1 84 ? 19.556 4.719 -9.078 1.00 50.00 84 ALA A C 1
ATOM 635 O O . ALA A 1 84 ? 19.037 4.052 -8.195 1.00 50.00 84 ALA A O 1
ATOM 636 N N . LEU A 1 85 ? 19.815 4.228 -10.295 1.00 51.88 85 LEU A N 1
ATOM 637 C CA . LEU A 1 85 ? 19.630 2.817 -10.628 1.00 51.88 85 LEU A CA 1
ATOM 638 C C . LEU A 1 85 ? 20.650 1.963 -9.857 1.00 51.88 85 LEU A C 1
ATOM 640 O O . LEU A 1 85 ? 21.856 2.210 -9.885 1.00 51.88 85 LEU A O 1
ATOM 644 N N . ARG A 1 86 ? 20.181 0.948 -9.139 1.00 54.16 86 ARG A N 1
ATOM 645 C CA . ARG A 1 86 ? 21.054 -0.056 -8.528 1.00 54.16 86 ARG A CA 1
ATOM 646 C C . ARG A 1 86 ? 20.692 -1.421 -9.062 1.00 54.16 86 ARG A C 1
ATOM 648 O O . ARG A 1 86 ? 19.690 -1.977 -8.648 1.00 54.16 86 ARG A O 1
ATOM 655 N N . VAL A 1 87 ? 21.553 -1.949 -9.923 1.00 51.06 87 VAL A N 1
ATOM 656 C CA . VAL A 1 87 ? 21.446 -3.305 -10.456 1.00 51.06 87 VAL A CA 1
ATOM 657 C C . VAL A 1 87 ? 22.264 -4.238 -9.572 1.00 51.06 87 VAL A C 1
ATOM 659 O O . VAL A 1 87 ? 23.486 -4.224 -9.613 1.00 51.06 87 VAL A O 1
ATOM 662 N N . ASP A 1 88 ? 21.609 -5.044 -8.745 1.00 50.12 88 ASP A N 1
ATOM 663 C CA . ASP A 1 88 ? 22.273 -6.180 -8.102 1.00 50.12 88 ASP A CA 1
ATOM 664 C C . ASP A 1 88 ? 21.988 -7.424 -8.944 1.00 50.12 88 ASP A C 1
ATOM 666 O O . ASP A 1 88 ? 20.827 -7.729 -9.207 1.00 50.12 88 ASP A O 1
ATOM 670 N N . LEU A 1 89 ? 23.042 -8.114 -9.391 1.00 51.00 89 LEU A N 1
ATOM 671 C CA . LEU A 1 89 ? 22.934 -9.361 -10.149 1.00 51.00 89 LEU A CA 1
ATOM 672 C C . LEU A 1 89 ? 23.248 -10.530 -9.217 1.00 51.00 89 LEU A C 1
ATOM 674 O O . LEU A 1 89 ? 24.373 -10.645 -8.730 1.00 51.00 89 LEU A O 1
ATOM 678 N N . SER A 1 90 ? 22.254 -11.378 -8.954 1.00 49.88 90 SER A N 1
ATOM 679 C CA . SER A 1 90 ? 22.439 -12.648 -8.243 1.00 49.88 90 SER A CA 1
ATOM 680 C C . SER A 1 90 ? 22.352 -13.796 -9.245 1.00 49.88 90 SER A C 1
ATOM 682 O O . SER A 1 90 ? 21.404 -13.870 -10.024 1.00 49.88 90 SER A O 1
ATOM 684 N N . GLU A 1 91 ? 23.377 -14.648 -9.240 1.00 48.41 91 GLU A N 1
ATOM 685 C CA . GLU A 1 91 ? 23.613 -15.732 -10.202 1.00 48.41 91 GLU A CA 1
ATOM 686 C C . GLU A 1 91 ? 22.940 -17.053 -9.781 1.00 48.41 91 GLU A C 1
ATOM 688 O O . GLU A 1 91 ? 23.426 -18.143 -10.087 1.00 48.41 91 GLU A O 1
ATOM 693 N N . ASP A 1 92 ? 21.827 -16.984 -9.048 1.00 49.91 92 ASP A N 1
ATOM 694 C CA . ASP A 1 92 ? 21.105 -18.190 -8.655 1.00 49.91 92 ASP A CA 1
ATOM 695 C C . ASP A 1 92 ? 20.403 -18.807 -9.886 1.00 49.91 92 ASP A C 1
ATOM 697 O O . ASP A 1 92 ? 19.361 -18.351 -10.356 1.00 49.91 92 ASP A O 1
ATOM 701 N N . LEU A 1 93 ? 20.986 -19.903 -10.390 1.00 54.25 93 LEU A N 1
ATOM 702 C CA . LEU A 1 93 ? 20.309 -20.973 -11.144 1.00 54.25 93 LEU A CA 1
ATOM 703 C C . LEU A 1 93 ? 19.842 -20.652 -12.584 1.00 54.25 93 LEU A C 1
ATOM 705 O O . LEU A 1 93 ? 18.742 -21.033 -12.985 1.00 54.25 93 LEU A O 1
ATOM 709 N N . GLY A 1 94 ? 20.675 -20.005 -13.408 1.00 65.88 94 GLY A N 1
ATOM 710 C CA . GLY A 1 94 ? 20.341 -19.754 -14.827 1.00 65.88 94 GLY A CA 1
ATOM 711 C C . GLY A 1 94 ? 19.307 -18.641 -15.030 1.00 65.88 94 GLY A C 1
ATOM 712 O O . GLY A 1 94 ? 18.701 -18.509 -16.098 1.00 65.88 94 GLY A O 1
ATOM 713 N N . ARG A 1 95 ? 19.106 -17.826 -13.994 1.00 70.81 95 ARG A N 1
ATOM 714 C CA . ARG A 1 95 ? 18.301 -16.612 -14.022 1.00 70.81 95 ARG A CA 1
ATOM 715 C C . ARG A 1 95 ? 19.171 -15.439 -13.608 1.00 70.81 95 ARG A C 1
ATOM 717 O O . ARG A 1 95 ? 20.009 -15.545 -12.721 1.00 70.81 95 ARG A O 1
ATOM 724 N N . LEU A 1 96 ? 18.951 -14.317 -14.269 1.00 71.50 96 LEU A N 1
ATOM 725 C CA . LEU A 1 96 ? 19.515 -13.032 -13.914 1.00 71.50 96 LEU A CA 1
ATOM 726 C C . LEU A 1 96 ? 18.494 -12.305 -13.043 1.00 71.50 96 LEU A C 1
ATOM 728 O O . LEU A 1 96 ? 17.455 -11.868 -13.536 1.00 71.50 96 LEU A O 1
ATOM 732 N N . VAL A 1 97 ? 18.771 -12.169 -11.752 1.00 70.94 97 VAL A N 1
ATOM 733 C CA . VAL A 1 97 ? 17.982 -11.275 -10.898 1.00 70.94 97 VAL A CA 1
ATOM 734 C C . VAL A 1 97 ? 18.472 -9.853 -11.137 1.00 70.94 97 VAL A C 1
ATOM 736 O O . VAL A 1 97 ? 19.663 -9.606 -11.013 1.00 70.94 97 VAL A O 1
ATOM 739 N N . VAL A 1 98 ? 17.579 -8.933 -11.487 1.00 72.25 98 VAL A N 1
ATOM 740 C CA . VAL A 1 98 ? 17.871 -7.501 -11.599 1.00 72.25 98 VAL A CA 1
ATOM 741 C C . VAL A 1 98 ? 17.070 -6.791 -10.519 1.00 72.25 98 VAL A C 1
ATOM 743 O O . VAL A 1 98 ? 15.839 -6.857 -10.504 1.00 72.25 98 VAL A O 1
ATOM 746 N N . HIS A 1 99 ? 17.780 -6.126 -9.618 1.00 69.75 99 HIS A N 1
ATOM 747 C CA . HIS A 1 99 ? 17.190 -5.126 -8.739 1.00 69.75 99 HIS A CA 1
ATOM 748 C C . HIS A 1 99 ? 17.183 -3.780 -9.465 1.00 69.75 99 HIS A C 1
ATOM 750 O O . HIS A 1 99 ? 18.115 -3.462 -10.197 1.00 69.75 99 HIS A O 1
ATOM 756 N N . GLU A 1 100 ? 16.101 -3.028 -9.345 1.00 70.75 100 GLU A N 1
ATOM 757 C CA . GLU A 1 100 ? 15.918 -1.733 -9.982 1.00 70.75 100 GLU A CA 1
ATOM 758 C C . GLU A 1 100 ? 15.345 -0.798 -8.943 1.00 70.75 100 GLU A C 1
ATOM 760 O O . GLU A 1 100 ? 14.143 -0.774 -8.695 1.00 70.75 100 GLU A O 1
ATOM 765 N N . GLU A 1 101 ? 16.233 -0.032 -8.334 1.00 68.88 101 GLU A N 1
ATOM 766 C CA . GLU A 1 101 ? 15.842 1.066 -7.477 1.00 68.88 101 GLU A CA 1
ATOM 767 C C . GLU A 1 101 ? 15.813 2.349 -8.308 1.00 68.88 101 GLU A C 1
ATOM 769 O O . GLU A 1 101 ? 16.785 2.694 -8.970 1.00 68.88 101 GLU A O 1
ATOM 774 N N . LEU A 1 102 ? 14.693 3.057 -8.316 1.00 69.19 102 LEU A N 1
ATOM 775 C CA . LEU A 1 102 ? 14.531 4.342 -8.977 1.00 69.19 102 LEU A CA 1
ATOM 776 C C . LEU A 1 102 ? 13.942 5.299 -7.957 1.00 69.19 102 LEU A C 1
ATOM 778 O O . LEU A 1 102 ? 12.846 5.068 -7.465 1.00 69.19 102 LEU A O 1
ATOM 782 N N . ARG A 1 103 ? 14.653 6.375 -7.627 1.00 64.50 103 ARG A N 1
ATOM 783 C CA . ARG A 1 103 ? 14.162 7.387 -6.690 1.00 64.50 103 ARG A CA 1
ATOM 784 C C . ARG A 1 103 ? 14.004 8.716 -7.405 1.00 64.50 103 ARG A C 1
ATOM 786 O O . ARG A 1 103 ? 14.936 9.224 -8.016 1.00 64.50 103 ARG A O 1
ATOM 793 N N . LEU A 1 104 ? 12.828 9.297 -7.284 1.00 63.97 104 LEU A N 1
ATOM 794 C CA . LEU A 1 104 ? 12.486 10.616 -7.758 1.00 63.97 104 LEU A CA 1
ATOM 795 C C . LEU A 1 104 ? 12.225 11.503 -6.546 1.00 63.97 104 LEU A C 1
ATOM 797 O O . LEU A 1 104 ? 11.343 11.249 -5.722 1.00 63.97 104 LEU A O 1
ATOM 801 N N . ARG A 1 105 ? 13.042 12.549 -6.414 1.00 58.25 105 ARG A N 1
ATOM 802 C CA . ARG A 1 105 ? 12.789 13.594 -5.425 1.00 58.25 105 ARG A CA 1
ATOM 803 C C . ARG A 1 105 ? 11.563 14.370 -5.882 1.00 58.25 105 ARG A C 1
ATOM 805 O O . ARG A 1 105 ? 11.571 14.938 -6.965 1.00 58.25 105 ARG A O 1
ATOM 812 N N . HIS A 1 106 ? 10.530 14.343 -5.057 1.00 56.62 106 HIS A N 1
ATOM 813 C CA . HIS A 1 106 ? 9.296 15.083 -5.254 1.00 56.62 106 HIS A CA 1
ATOM 814 C C . HIS A 1 106 ? 9.189 16.121 -4.133 1.00 56.62 106 HIS A C 1
ATOM 816 O O . HIS A 1 106 ? 9.650 15.861 -3.023 1.00 56.62 106 HIS A O 1
ATOM 822 N N . ASP A 1 107 ? 8.576 17.276 -4.392 1.00 56.12 107 ASP A N 1
ATOM 823 C CA . ASP A 1 107 ? 8.482 18.384 -3.421 1.00 56.12 107 ASP A CA 1
ATOM 824 C C . ASP A 1 107 ? 7.550 18.099 -2.231 1.00 56.12 107 ASP A C 1
ATOM 826 O O . ASP A 1 107 ? 7.399 18.922 -1.328 1.00 56.12 107 ASP A O 1
ATOM 830 N N . ARG A 1 108 ? 6.919 16.922 -2.219 1.00 58.69 108 ARG A N 1
ATOM 831 C CA . ARG A 1 108 ? 6.111 16.448 -1.095 1.00 58.69 108 ARG A CA 1
ATOM 832 C C . ARG A 1 108 ? 6.966 15.686 -0.087 1.00 58.69 108 ARG A C 1
ATOM 834 O O . ARG A 1 108 ? 8.116 15.341 -0.331 1.00 58.69 108 ARG A O 1
ATOM 841 N N . THR A 1 109 ? 6.365 15.403 1.058 1.00 54.12 109 THR A N 1
ATOM 842 C CA . THR A 1 109 ? 6.946 14.712 2.218 1.00 54.12 109 THR A CA 1
ATOM 843 C C . THR A 1 109 ? 7.556 13.342 1.918 1.00 54.12 109 THR A C 1
ATOM 845 O O . THR A 1 109 ? 8.315 12.837 2.747 1.00 54.12 109 THR A O 1
ATOM 848 N N . TRP A 1 110 ? 7.273 12.739 0.758 1.00 61.94 110 TRP A N 1
ATOM 849 C CA . TRP A 1 110 ? 7.730 11.396 0.411 1.00 61.94 110 TRP A CA 1
ATOM 850 C C . TRP A 1 110 ? 8.445 11.377 -0.947 1.00 61.94 110 TRP A C 1
ATOM 852 O O . TRP A 1 110 ? 7.870 11.828 -1.942 1.00 61.94 110 TRP A O 1
ATOM 862 N N . PRO A 1 111 ? 9.677 10.838 -1.029 1.00 65.19 111 PRO A N 1
ATOM 863 C CA . PRO A 1 111 ? 10.298 10.572 -2.318 1.00 65.19 111 PRO A CA 1
ATOM 864 C C . PRO A 1 111 ? 9.482 9.509 -3.057 1.00 65.19 111 PRO A C 1
ATOM 866 O O . PRO A 1 111 ? 9.117 8.485 -2.476 1.00 65.19 111 PRO A O 1
ATOM 869 N N . LEU A 1 112 ? 9.220 9.737 -4.342 1.00 69.81 112 LEU A N 1
ATOM 870 C CA . LEU A 1 112 ? 8.659 8.705 -5.201 1.00 69.81 112 LEU A CA 1
ATOM 871 C C . LEU A 1 112 ? 9.758 7.686 -5.468 1.00 69.81 112 LEU A C 1
ATOM 873 O O . LEU A 1 112 ? 10.812 8.035 -5.988 1.00 69.81 112 LEU A O 1
ATOM 877 N N . ALA A 1 113 ? 9.547 6.442 -5.065 1.00 73.06 113 ALA A N 1
ATOM 878 C CA . ALA A 1 113 ? 10.525 5.389 -5.254 1.00 73.06 113 ALA A CA 1
ATOM 879 C C . ALA A 1 113 ? 9.862 4.170 -5.879 1.00 73.06 113 ALA A C 1
ATOM 881 O O . ALA A 1 113 ? 8.763 3.787 -5.493 1.00 73.06 113 ALA A O 1
ATOM 882 N N . VAL A 1 114 ? 10.561 3.577 -6.834 1.00 74.81 114 VAL A N 1
ATOM 883 C CA . VAL A 1 114 ? 10.244 2.289 -7.432 1.00 74.81 114 VAL A CA 1
ATOM 884 C C . VAL A 1 114 ? 11.382 1.362 -7.042 1.00 74.81 114 VAL A C 1
ATOM 886 O O . VAL A 1 114 ? 12.522 1.624 -7.411 1.00 74.81 114 VAL A O 1
ATOM 889 N N . ASP A 1 115 ? 11.089 0.318 -6.275 1.00 77.62 115 ASP A N 1
ATOM 890 C CA . ASP A 1 115 ? 12.037 -0.754 -5.968 1.00 77.62 115 ASP A CA 1
ATOM 891 C C . ASP A 1 115 ? 11.487 -2.048 -6.556 1.00 77.62 115 ASP A C 1
ATOM 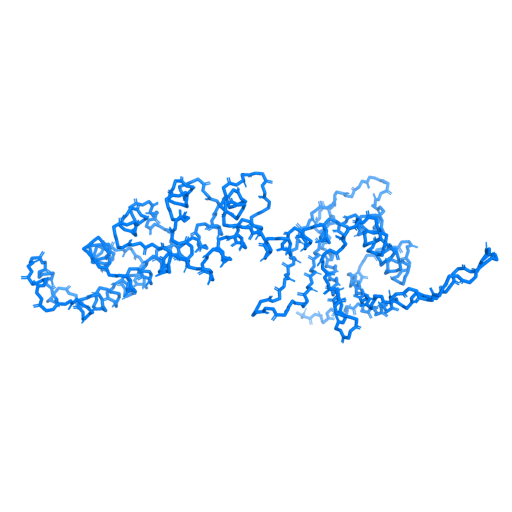893 O O . ASP A 1 115 ? 10.489 -2.598 -6.089 1.00 77.62 115 ASP A O 1
ATOM 897 N N . ARG A 1 116 ? 12.091 -2.493 -7.656 1.00 76.81 116 ARG A N 1
ATOM 898 C CA . ARG A 1 116 ? 11.634 -3.667 -8.393 1.00 76.81 116 ARG A CA 1
ATOM 899 C C . ARG A 1 116 ? 12.706 -4.726 -8.400 1.00 76.81 116 ARG A C 1
ATOM 901 O O . ARG A 1 116 ? 13.851 -4.486 -8.760 1.00 76.81 116 ARG A O 1
ATOM 908 N N . ARG A 1 117 ? 12.289 -5.949 -8.105 1.00 80.75 117 ARG A N 1
ATOM 909 C CA . ARG A 1 117 ? 13.075 -7.147 -8.365 1.00 80.75 117 ARG A CA 1
ATOM 910 C C . ARG A 1 117 ? 12.449 -7.884 -9.536 1.00 80.75 117 ARG A C 1
ATOM 912 O O . ARG A 1 117 ? 11.272 -8.231 -9.490 1.00 80.75 117 ARG A O 1
ATOM 919 N N . ARG A 1 118 ? 13.235 -8.149 -10.573 1.00 81.19 118 ARG A N 1
ATOM 920 C CA . ARG A 1 118 ? 12.808 -8.961 -11.717 1.00 81.19 118 ARG A CA 1
ATOM 921 C C . ARG A 1 118 ? 13.771 -10.106 -11.951 1.00 81.19 118 ARG A C 1
ATOM 923 O O . ARG A 1 118 ? 14.978 -9.953 -11.801 1.00 81.19 118 ARG A O 1
ATOM 930 N N . GLU A 1 119 ? 13.225 -11.245 -12.342 1.00 81.94 119 GLU A N 1
ATOM 931 C CA . GLU A 1 119 ? 14.008 -12.388 -12.792 1.00 81.94 119 GLU A CA 1
ATOM 932 C C . GLU A 1 119 ? 13.961 -12.442 -14.313 1.00 81.94 119 GLU A C 1
ATOM 934 O O . GLU A 1 119 ? 12.887 -12.468 -14.914 1.00 81.94 119 GLU A O 1
ATOM 939 N N . VAL A 1 120 ? 15.130 -12.446 -14.939 1.00 82.12 120 VAL A N 1
ATOM 940 C CA . VAL A 1 120 ? 15.284 -12.510 -16.388 1.00 82.12 120 VAL A CA 1
ATOM 941 C C . VAL A 1 120 ? 15.901 -13.865 -16.729 1.00 82.12 120 VAL A C 1
ATOM 943 O O . VAL A 1 120 ? 16.996 -14.170 -16.254 1.00 82.12 120 VAL A O 1
ATOM 946 N N . PRO A 1 121 ? 15.220 -14.719 -17.509 1.00 79.69 121 PRO A N 1
ATOM 947 C CA . PRO A 1 121 ? 15.763 -16.022 -17.867 1.00 79.69 121 PRO A CA 1
ATOM 948 C C . PRO A 1 121 ? 17.002 -15.858 -18.752 1.00 79.69 121 PRO A C 1
ATOM 950 O O . PRO A 1 121 ? 16.996 -15.061 -19.692 1.00 79.69 121 PRO A O 1
ATOM 953 N N . ILE A 1 122 ? 18.051 -16.634 -18.471 1.00 78.62 122 ILE A N 1
ATOM 954 C CA . ILE A 1 122 ? 19.253 -16.662 -19.303 1.00 78.62 122 ILE A CA 1
ATOM 955 C C . ILE A 1 122 ? 19.069 -17.749 -20.360 1.00 78.62 122 ILE A C 1
ATOM 957 O O . ILE A 1 122 ? 19.088 -18.941 -20.059 1.00 78.62 122 ILE A O 1
ATOM 961 N N . GLY A 1 123 ? 18.837 -17.331 -21.605 1.00 78.25 123 GLY A N 1
ATOM 962 C CA . GLY A 1 123 ? 18.712 -18.248 -22.735 1.00 78.25 123 GLY A CA 1
ATOM 963 C C . GLY A 1 123 ? 20.060 -18.856 -23.151 1.00 78.25 123 GLY A C 1
ATOM 964 O O . GLY A 1 123 ? 21.115 -18.377 -22.735 1.00 78.25 123 GLY A O 1
ATOM 965 N N . PRO A 1 124 ? 20.063 -19.868 -24.039 1.00 73.12 124 PRO A N 1
ATOM 966 C CA . PRO A 1 124 ? 21.295 -20.477 -24.556 1.00 73.12 124 PRO A CA 1
ATOM 967 C C . PRO A 1 124 ? 22.175 -19.493 -25.347 1.00 73.12 124 PRO A C 1
ATOM 969 O O . PRO A 1 124 ? 23.376 -19.709 -25.468 1.00 73.12 124 PRO A O 1
ATOM 972 N N . ALA A 1 125 ? 21.590 -18.404 -25.858 1.00 78.56 125 ALA A N 1
ATOM 973 C CA . ALA A 1 125 ? 22.299 -17.303 -26.513 1.00 78.56 125 ALA A CA 1
ATOM 974 C C . ALA A 1 125 ? 22.776 -16.205 -25.534 1.00 78.56 125 ALA A C 1
ATOM 976 O O . ALA A 1 125 ? 23.294 -15.182 -25.973 1.00 78.56 125 ALA A O 1
ATOM 977 N N . GLY A 1 126 ? 22.584 -16.388 -24.223 1.00 77.75 126 GLY A N 1
ATOM 978 C CA . GLY A 1 126 ? 22.816 -15.363 -23.206 1.00 77.75 126 GLY A CA 1
ATOM 979 C C . GLY A 1 126 ? 21.644 -14.385 -23.053 1.00 77.75 126 GLY A C 1
ATOM 980 O O . GLY A 1 126 ? 20.511 -14.674 -23.443 1.00 77.75 126 GLY A O 1
ATOM 981 N N . VAL A 1 127 ? 21.916 -13.226 -22.446 1.00 78.75 127 VAL A N 1
ATOM 982 C CA . VAL A 1 127 ? 20.962 -12.120 -22.239 1.00 78.75 127 VAL A CA 1
ATOM 983 C C . VAL A 1 127 ? 21.589 -10.837 -22.776 1.00 78.75 127 VAL A C 1
ATOM 985 O O . VAL A 1 127 ? 22.705 -10.501 -22.383 1.00 78.75 127 VAL A O 1
ATOM 988 N N . ASP A 1 128 ? 20.872 -10.074 -23.613 1.00 83.31 128 ASP A N 1
ATOM 989 C CA . ASP A 1 128 ? 21.270 -8.687 -23.902 1.00 83.31 128 ASP A CA 1
ATOM 990 C C . ASP A 1 128 ? 20.985 -7.838 -22.662 1.00 83.31 128 ASP A C 1
ATOM 992 O O . ASP A 1 128 ? 19.877 -7.326 -22.459 1.00 83.31 128 ASP A O 1
ATOM 996 N N . LEU A 1 129 ? 21.999 -7.719 -21.807 1.00 75.50 129 LEU A N 1
ATOM 997 C CA . LEU A 1 129 ? 21.915 -6.977 -20.558 1.00 75.50 129 LEU A CA 1
ATOM 998 C C . LEU A 1 129 ? 21.550 -5.508 -20.806 1.00 75.50 129 LEU A C 1
ATOM 1000 O O . LEU A 1 129 ? 20.753 -4.946 -20.063 1.00 75.50 129 LEU A O 1
ATOM 1004 N N . GLY A 1 130 ? 22.052 -4.885 -21.874 1.00 74.25 130 GLY A N 1
ATOM 1005 C CA . GLY A 1 130 ? 21.761 -3.481 -22.155 1.00 74.25 130 GLY A CA 1
ATOM 1006 C C . GLY A 1 130 ? 20.310 -3.245 -22.579 1.00 74.25 130 GLY A C 1
ATOM 1007 O O . GLY A 1 130 ? 19.696 -2.290 -22.109 1.00 74.25 130 GLY A O 1
ATOM 1008 N N . ALA A 1 131 ? 19.732 -4.116 -23.413 1.00 80.12 131 ALA A N 1
ATOM 1009 C CA . ALA A 1 131 ? 18.308 -4.039 -23.763 1.00 80.12 131 ALA A CA 1
ATOM 1010 C C . ALA A 1 131 ? 17.418 -4.369 -22.558 1.00 80.12 131 ALA A C 1
ATOM 1012 O O . ALA A 1 131 ? 16.425 -3.687 -22.305 1.00 80.12 131 ALA A O 1
ATOM 1013 N N . THR A 1 132 ? 17.824 -5.368 -21.776 1.00 81.81 132 THR A N 1
ATOM 1014 C CA . THR A 1 132 ? 17.144 -5.786 -20.550 1.00 81.81 132 THR A CA 1
ATOM 1015 C C . THR A 1 132 ? 17.067 -4.634 -19.556 1.00 81.81 132 THR A C 1
ATOM 1017 O O . THR A 1 132 ? 15.977 -4.323 -19.077 1.00 81.81 132 THR A O 1
ATOM 1020 N N . LEU A 1 133 ? 18.189 -3.975 -19.253 1.00 78.88 133 LEU A N 1
ATOM 1021 C CA . LEU A 1 133 ? 18.251 -2.820 -18.352 1.00 78.88 133 LEU A CA 1
ATOM 1022 C C . LEU A 1 133 ? 17.495 -1.609 -18.908 1.00 78.88 133 LEU A C 1
ATOM 1024 O O . LEU A 1 133 ? 16.749 -0.979 -18.166 1.00 78.88 133 LEU A O 1
ATOM 1028 N N . ALA A 1 134 ? 17.622 -1.317 -20.206 1.00 76.94 134 ALA A N 1
ATOM 1029 C CA . ALA A 1 134 ? 16.889 -0.224 -20.843 1.00 76.94 134 ALA A CA 1
ATOM 1030 C C . ALA A 1 134 ? 15.365 -0.392 -20.715 1.00 76.94 134 ALA A C 1
ATOM 1032 O O . ALA A 1 134 ? 14.694 0.537 -20.274 1.00 76.94 134 ALA A O 1
ATOM 1033 N N . GLY A 1 135 ? 14.830 -1.577 -21.028 1.00 81.75 135 GLY A N 1
ATOM 1034 C CA . GLY A 1 135 ? 13.394 -1.847 -20.907 1.00 81.75 135 GLY A CA 1
ATOM 1035 C C . GLY A 1 135 ? 12.888 -1.791 -19.462 1.00 81.75 135 GLY A C 1
ATOM 1036 O O . GLY A 1 135 ? 11.787 -1.308 -19.211 1.00 81.75 135 GLY A O 1
ATOM 1037 N N . GLY A 1 136 ? 13.704 -2.228 -18.497 1.00 80.38 136 GLY A N 1
ATOM 1038 C CA . GLY A 1 136 ? 13.379 -2.111 -17.073 1.00 80.38 136 GLY A CA 1
ATOM 1039 C C . GLY A 1 136 ? 13.306 -0.658 -16.598 1.00 80.38 136 GLY A C 1
ATOM 1040 O O . GLY A 1 136 ? 12.336 -0.263 -15.953 1.00 80.38 136 GLY A O 1
ATOM 1041 N N . VAL A 1 137 ? 14.261 0.180 -17.018 1.00 77.44 137 VAL A N 1
ATOM 1042 C CA . VAL A 1 137 ? 14.240 1.620 -16.717 1.00 77.44 137 VAL A CA 1
ATOM 1043 C C . VAL A 1 137 ? 13.072 2.336 -17.384 1.00 77.44 137 VAL A C 1
ATOM 1045 O O . VAL A 1 137 ? 12.422 3.141 -16.726 1.00 77.44 137 VAL A O 1
ATOM 1048 N N . GLU A 1 138 ? 12.757 2.040 -18.646 1.00 80.88 138 GLU A N 1
ATOM 1049 C CA . GLU A 1 138 ? 11.578 2.606 -19.318 1.00 80.88 138 GLU A CA 1
ATOM 1050 C C . GLU A 1 138 ? 10.282 2.228 -18.571 1.00 80.88 138 GLU A C 1
ATOM 1052 O O . GLU A 1 138 ? 9.429 3.085 -18.339 1.00 80.88 138 GLU A O 1
ATOM 1057 N N . ALA A 1 139 ? 10.165 0.983 -18.096 1.00 82.56 139 ALA A N 1
ATOM 1058 C CA . ALA A 1 139 ? 9.027 0.549 -17.288 1.00 82.56 139 ALA A CA 1
ATOM 1059 C C . ALA A 1 139 ? 8.976 1.227 -15.904 1.00 82.56 139 ALA A C 1
ATOM 1061 O O . ALA A 1 139 ? 7.897 1.591 -15.438 1.00 82.56 139 ALA A O 1
ATOM 1062 N N . ALA A 1 140 ? 10.119 1.406 -15.235 1.00 78.56 140 ALA A N 1
ATOM 1063 C CA . ALA A 1 140 ? 10.199 2.098 -13.947 1.00 78.56 140 ALA A CA 1
ATOM 1064 C C . ALA A 1 140 ? 9.876 3.597 -14.073 1.00 78.56 140 ALA A C 1
ATOM 1066 O O . ALA A 1 140 ? 9.180 4.150 -13.224 1.00 78.56 140 ALA A O 1
ATOM 1067 N N . LEU A 1 141 ? 10.322 4.246 -15.151 1.00 76.94 141 LEU A N 1
ATOM 1068 C CA . LEU A 1 141 ? 9.967 5.631 -15.469 1.00 76.94 141 LEU A CA 1
ATOM 1069 C C . LEU A 1 141 ? 8.475 5.782 -15.779 1.00 76.94 141 LEU A C 1
ATOM 1071 O O . LEU A 1 141 ? 7.852 6.718 -15.283 1.00 76.94 141 LEU A O 1
ATOM 1075 N N . GLY A 1 142 ? 7.891 4.836 -16.524 1.00 81.56 142 GLY A N 1
ATOM 1076 C CA . GLY A 1 142 ? 6.445 4.772 -16.745 1.00 81.56 142 GLY A CA 1
ATOM 1077 C C . GLY A 1 142 ? 5.662 4.717 -15.434 1.00 81.56 142 GLY A C 1
ATOM 1078 O O . GLY A 1 142 ? 4.754 5.518 -15.222 1.00 81.56 142 GLY A O 1
ATOM 1079 N N . LEU A 1 143 ? 6.082 3.846 -14.512 1.00 82.62 143 LEU A N 1
ATOM 1080 C CA . LEU A 1 143 ? 5.474 3.734 -13.187 1.00 82.62 143 LEU A CA 1
ATOM 1081 C C . LEU A 1 143 ? 5.606 5.028 -12.371 1.00 82.62 143 LEU A C 1
ATOM 1083 O O . LEU A 1 143 ? 4.623 5.485 -11.795 1.00 82.62 143 LEU A O 1
ATOM 1087 N N . LEU A 1 144 ? 6.787 5.656 -12.352 1.00 79.06 144 LEU A N 1
ATOM 1088 C CA . LEU A 1 144 ? 6.985 6.939 -11.667 1.00 79.06 144 LEU A CA 1
ATOM 1089 C C . LEU A 1 144 ? 6.078 8.040 -12.223 1.00 79.06 144 LEU A C 1
ATOM 1091 O O . LEU A 1 144 ? 5.556 8.843 -11.455 1.00 79.06 144 LEU A O 1
ATOM 1095 N N . ALA A 1 145 ? 5.873 8.083 -13.538 1.00 78.62 145 ALA A N 1
ATOM 1096 C CA . ALA A 1 145 ? 4.977 9.055 -14.148 1.00 78.62 145 ALA A CA 1
ATOM 1097 C C . ALA A 1 145 ? 3.506 8.783 -13.812 1.00 78.62 145 ALA A C 1
ATOM 1099 O O . ALA A 1 145 ? 2.753 9.727 -13.579 1.00 78.62 145 ALA A O 1
ATOM 1100 N N . GLU A 1 146 ? 3.094 7.516 -13.711 1.00 84.81 146 GLU A N 1
ATOM 1101 C CA . GLU A 1 146 ? 1.770 7.169 -13.183 1.00 84.81 146 GLU A CA 1
ATOM 1102 C C . GLU A 1 146 ? 1.617 7.606 -11.722 1.00 84.81 146 GLU A C 1
A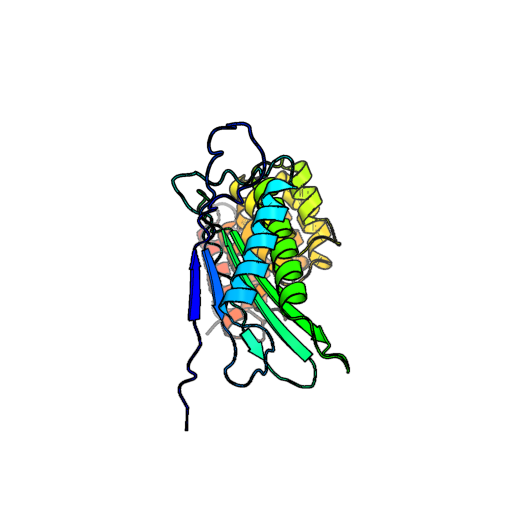TOM 1104 O O . GLU A 1 146 ? 0.629 8.261 -11.390 1.00 84.81 146 GLU A O 1
ATOM 1109 N N . MET A 1 147 ? 2.605 7.326 -10.864 1.00 85.25 147 MET A N 1
ATOM 1110 C CA . MET A 1 147 ? 2.611 7.766 -9.462 1.00 85.25 147 MET A CA 1
ATOM 1111 C C . MET A 1 147 ? 2.477 9.289 -9.348 1.00 85.25 147 MET A C 1
ATOM 1113 O O . MET A 1 147 ? 1.718 9.809 -8.534 1.00 85.25 147 MET A O 1
ATOM 1117 N N . GLU A 1 148 ? 3.199 10.015 -10.192 1.00 80.25 148 GLU A N 1
ATOM 1118 C CA . GLU A 1 148 ? 3.204 11.470 -10.219 1.00 80.25 148 GLU A CA 1
ATOM 1119 C C . GLU A 1 148 ? 1.883 12.050 -10.758 1.00 80.25 148 GLU A C 1
ATOM 1121 O O . GLU A 1 148 ? 1.363 13.041 -10.237 1.00 80.25 148 GLU A O 1
ATOM 1126 N N . ALA A 1 149 ? 1.263 11.375 -11.729 1.00 83.00 149 ALA A N 1
ATOM 1127 C CA . ALA A 1 149 ? -0.076 11.704 -12.202 1.00 83.00 149 ALA A CA 1
ATOM 1128 C C . ALA A 1 149 ? -1.144 11.537 -11.108 1.00 83.00 149 ALA A C 1
ATOM 1130 O O . ALA A 1 149 ? -2.085 12.334 -11.069 1.00 83.00 149 ALA A O 1
ATOM 1131 N N . LEU A 1 150 ? -0.998 10.568 -10.193 1.00 88.12 150 LEU A N 1
ATOM 1132 C CA . LEU A 1 150 ? -1.936 10.387 -9.077 1.00 88.12 150 LEU A CA 1
ATOM 1133 C C . LEU A 1 150 ? -1.973 11.598 -8.141 1.00 88.12 150 LEU A C 1
ATOM 1135 O O . LEU A 1 150 ? -3.046 11.968 -7.673 1.00 88.12 150 LEU A O 1
ATOM 1139 N N . PHE A 1 151 ? -0.858 12.300 -7.925 1.00 84.75 151 PHE A N 1
ATOM 1140 C CA . PHE A 1 151 ? -0.877 13.503 -7.084 1.00 84.75 151 PHE A CA 1
ATOM 1141 C C . PHE A 1 151 ? -1.759 14.629 -7.638 1.00 84.75 151 PHE A C 1
ATOM 1143 O O . PHE A 1 151 ? -2.242 15.458 -6.860 1.00 84.75 151 PHE A O 1
ATOM 1150 N N . ARG A 1 152 ? -1.996 14.643 -8.956 1.00 83.19 152 ARG A N 1
ATOM 1151 C CA . ARG A 1 152 ? -2.878 15.598 -9.649 1.00 83.19 152 ARG A CA 1
ATOM 1152 C C . ARG A 1 152 ? -4.272 15.046 -9.937 1.00 83.19 152 ARG A C 1
ATOM 1154 O O . ARG A 1 152 ? -5.119 15.795 -10.413 1.00 83.19 152 ARG A O 1
ATOM 1161 N N . ALA A 1 153 ? -4.493 13.756 -9.704 1.00 89.44 153 ALA A N 1
ATOM 1162 C CA . ALA A 1 153 ? -5.782 13.119 -9.916 1.00 89.44 153 ALA A CA 1
ATOM 1163 C C . ALA A 1 153 ? -6.828 13.666 -8.934 1.00 89.44 153 ALA A C 1
ATOM 1165 O O . ALA A 1 153 ? -6.484 14.073 -7.820 1.00 89.44 153 ALA A O 1
ATOM 1166 N N . ASP A 1 154 ? -8.094 13.667 -9.341 1.00 94.69 154 ASP A N 1
ATOM 1167 C CA . ASP A 1 154 ? -9.226 13.847 -8.432 1.00 94.69 154 ASP A CA 1
ATOM 1168 C C . ASP A 1 154 ? -9.454 12.586 -7.579 1.00 94.69 154 ASP A C 1
ATOM 1170 O O . ASP A 1 154 ? -8.834 11.538 -7.790 1.00 94.69 154 ASP A O 1
ATOM 1174 N N . ASP A 1 155 ? -10.318 12.703 -6.574 1.00 96.31 155 ASP A N 1
ATOM 1175 C CA . ASP A 1 155 ? -10.556 11.622 -5.615 1.00 96.31 155 ASP A CA 1
ATOM 1176 C C . ASP A 1 155 ? -11.244 10.410 -6.265 1.00 96.31 155 ASP A C 1
ATOM 1178 O O . ASP A 1 155 ? -10.962 9.275 -5.881 1.00 96.31 155 ASP A O 1
ATOM 1182 N N . ASP A 1 156 ? -12.063 10.614 -7.300 1.00 96.12 156 ASP A N 1
ATOM 1183 C CA . ASP A 1 156 ? -12.711 9.525 -8.041 1.00 96.12 156 ASP A CA 1
ATOM 1184 C C . ASP A 1 156 ? -11.685 8.675 -8.799 1.00 96.12 156 ASP A C 1
ATOM 1186 O O . ASP A 1 156 ? -11.706 7.442 -8.728 1.00 96.12 156 ASP A O 1
ATOM 1190 N N . ARG A 1 157 ? -10.716 9.308 -9.467 1.00 95.38 157 ARG A N 1
ATOM 1191 C CA . ARG A 1 157 ? -9.616 8.598 -10.126 1.00 95.38 157 ARG A CA 1
ATOM 1192 C C . ARG A 1 157 ? -8.697 7.902 -9.124 1.00 95.38 157 ARG A C 1
ATOM 1194 O O . ARG A 1 157 ? -8.186 6.819 -9.428 1.00 95.38 157 ARG A O 1
ATOM 1201 N N . LEU A 1 158 ? -8.476 8.482 -7.945 1.00 96.62 158 LEU A N 1
ATOM 1202 C CA . LEU A 1 158 ? -7.708 7.837 -6.876 1.00 96.62 158 LEU A CA 1
ATOM 1203 C C . LEU A 1 158 ? -8.420 6.581 -6.357 1.00 96.62 158 LEU A C 1
ATOM 1205 O O . LEU A 1 158 ? -7.802 5.518 -6.293 1.00 96.62 158 LEU A O 1
ATOM 1209 N N . ARG A 1 159 ? -9.724 6.669 -6.074 1.00 96.81 159 ARG A N 1
ATOM 1210 C CA . ARG A 1 159 ? -10.560 5.525 -5.676 1.00 96.81 159 ARG A CA 1
ATOM 1211 C C . ARG A 1 159 ? -10.548 4.422 -6.733 1.00 96.81 159 ARG A C 1
ATOM 1213 O O . ARG A 1 159 ? -10.265 3.267 -6.415 1.00 96.81 159 ARG A O 1
ATOM 1220 N N . ALA A 1 160 ? -10.744 4.787 -8.002 1.00 95.81 160 ALA A N 1
ATOM 1221 C CA . ALA A 1 160 ? -10.673 3.849 -9.119 1.00 95.81 160 ALA A CA 1
ATOM 1222 C C . ALA A 1 160 ? -9.297 3.171 -9.213 1.00 95.81 160 ALA A C 1
ATOM 1224 O O . ALA A 1 160 ? -9.218 1.966 -9.437 1.00 95.81 160 ALA A O 1
ATOM 1225 N N . THR A 1 161 ? -8.210 3.919 -8.995 1.00 96.06 161 THR A N 1
ATOM 1226 C CA . THR A 1 161 ? -6.850 3.361 -9.000 1.00 96.06 161 THR A CA 1
ATOM 1227 C C . THR A 1 161 ? -6.639 2.379 -7.850 1.00 96.06 161 THR A C 1
ATOM 1229 O O . THR A 1 161 ? -6.097 1.304 -8.083 1.00 96.06 161 THR A O 1
ATOM 1232 N N . ALA A 1 162 ? -7.089 2.696 -6.633 1.00 95.56 162 ALA A N 1
ATOM 1233 C CA . ALA A 1 162 ? -6.976 1.794 -5.484 1.00 95.56 162 ALA A CA 1
ATOM 1234 C C . ALA A 1 162 ? -7.717 0.459 -5.718 1.00 95.56 162 ALA A C 1
ATOM 1236 O O . ALA A 1 162 ? -7.192 -0.618 -5.411 1.00 95.56 162 ALA A O 1
ATOM 1237 N N . ALA A 1 163 ? -8.903 0.519 -6.333 1.00 94.19 163 ALA A N 1
ATOM 1238 C CA . ALA A 1 163 ? -9.730 -0.645 -6.651 1.00 94.19 163 ALA A CA 1
ATOM 1239 C C . ALA A 1 163 ? -9.261 -1.440 -7.888 1.00 94.19 163 ALA A C 1
ATOM 1241 O O . ALA A 1 163 ? -9.671 -2.586 -8.074 1.00 94.19 163 ALA A O 1
ATOM 1242 N N . ARG A 1 164 ? -8.395 -0.865 -8.730 1.00 92.38 164 ARG A N 1
ATOM 1243 C CA . ARG A 1 164 ? -7.951 -1.466 -9.994 1.00 92.38 164 ARG A CA 1
ATOM 1244 C C . ARG A 1 164 ? -7.071 -2.701 -9.747 1.00 92.38 164 ARG A C 1
ATOM 1246 O O . ARG A 1 164 ? -5.922 -2.578 -9.337 1.00 92.38 164 ARG A O 1
ATOM 1253 N N . GLY A 1 165 ? -7.612 -3.895 -9.999 1.00 88.69 165 GLY A N 1
ATOM 1254 C CA . GLY A 1 165 ? -6.948 -5.172 -9.696 1.00 88.69 165 GLY A CA 1
ATOM 1255 C C . GLY A 1 165 ? -5.734 -5.510 -10.571 1.00 88.69 165 GLY A C 1
ATOM 1256 O O . GLY A 1 165 ? -4.892 -6.294 -10.150 1.00 88.69 165 GLY A O 1
ATOM 1257 N N . ASP A 1 166 ? -5.625 -4.919 -11.761 1.00 88.50 166 ASP A N 1
ATOM 1258 C CA . ASP A 1 166 ? -4.484 -5.051 -12.677 1.00 88.50 166 ASP A CA 1
ATOM 1259 C C . ASP A 1 166 ? -3.412 -3.965 -12.472 1.00 88.50 166 ASP A C 1
ATOM 1261 O O . ASP A 1 166 ? -2.355 -4.014 -13.102 1.00 88.50 166 ASP A O 1
ATOM 1265 N N . ALA A 1 167 ? -3.648 -2.990 -11.584 1.00 88.88 167 ALA A N 1
ATOM 1266 C CA . ALA A 1 167 ? -2.628 -2.008 -11.235 1.00 88.88 167 ALA A CA 1
ATOM 1267 C C . ALA A 1 167 ? -1.540 -2.623 -10.338 1.00 88.88 167 ALA A C 1
ATOM 1269 O O . ALA A 1 167 ? -1.861 -3.384 -9.425 1.00 88.88 167 ALA A O 1
ATOM 1270 N N . PRO A 1 168 ? -0.272 -2.204 -10.509 1.00 89.12 168 PRO A N 1
ATOM 1271 C CA . PRO A 1 168 ? 0.776 -2.425 -9.521 1.00 89.12 168 PRO A CA 1
ATOM 1272 C C . PRO A 1 168 ? 0.343 -1.999 -8.113 1.00 89.12 168 PRO A C 1
ATOM 1274 O O . PRO A 1 168 ? -0.194 -0.901 -7.935 1.00 89.12 168 PRO A O 1
ATOM 1277 N N . ASP A 1 169 ? 0.636 -2.830 -7.112 1.00 89.06 169 ASP A N 1
ATOM 1278 C CA . ASP A 1 169 ? 0.260 -2.570 -5.717 1.00 89.06 169 ASP A CA 1
ATOM 1279 C C . ASP A 1 169 ? 0.824 -1.243 -5.195 1.00 89.06 169 ASP A C 1
ATOM 1281 O O . ASP A 1 169 ? 0.125 -0.531 -4.479 1.00 89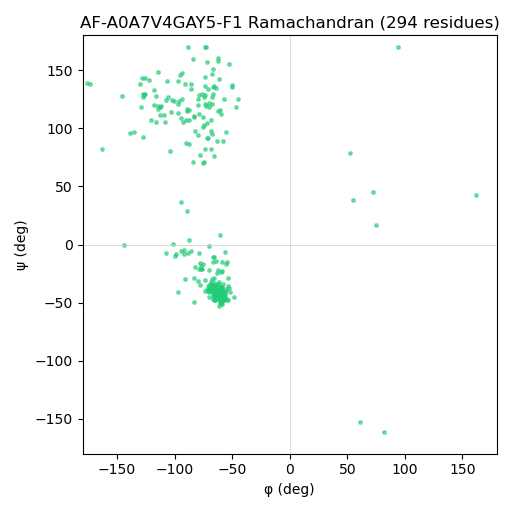.06 169 ASP A O 1
ATOM 1285 N N . ASP A 1 170 ? 2.015 -0.833 -5.644 1.00 86.88 170 ASP A N 1
ATOM 1286 C CA . ASP A 1 170 ? 2.605 0.468 -5.307 1.00 86.88 170 ASP A CA 1
ATOM 1287 C C . ASP A 1 170 ? 1.702 1.650 -5.694 1.00 86.88 170 ASP A C 1
ATOM 1289 O O . ASP A 1 170 ? 1.551 2.595 -4.918 1.00 86.88 170 ASP A O 1
ATOM 1293 N N . LEU A 1 171 ? 1.054 1.596 -6.866 1.00 91.44 171 LEU A N 1
ATOM 1294 C CA . LEU A 1 171 ? 0.118 2.641 -7.302 1.00 91.44 171 LEU A CA 1
ATOM 1295 C C . LEU A 1 171 ? -1.160 2.625 -6.475 1.00 91.44 171 LEU A C 1
ATOM 1297 O O . LEU A 1 171 ? -1.690 3.683 -6.137 1.00 91.44 171 LEU A O 1
ATOM 1301 N N . ARG A 1 172 ? -1.652 1.432 -6.141 1.00 95.38 172 ARG A N 1
ATOM 1302 C CA . ARG A 1 172 ? -2.875 1.257 -5.351 1.00 95.38 172 ARG A CA 1
ATOM 1303 C C . ARG A 1 172 ? -2.666 1.774 -3.930 1.00 95.38 172 ARG A C 1
ATOM 1305 O O . ARG A 1 172 ? -3.466 2.569 -3.444 1.00 95.38 172 ARG A O 1
ATOM 1312 N N . CYS A 1 173 ? -1.552 1.403 -3.302 1.00 94.50 173 CYS A N 1
ATOM 1313 C CA . CYS A 1 173 ? -1.136 1.891 -1.991 1.00 94.50 173 CYS A CA 1
ATOM 1314 C C . CYS A 1 173 ? -0.901 3.408 -2.003 1.00 94.50 173 CYS A C 1
ATOM 1316 O O . CYS A 1 173 ? -1.355 4.105 -1.095 1.00 94.50 173 CYS A O 1
ATOM 1318 N N . LEU A 1 174 ? -0.237 3.943 -3.035 1.00 92.81 174 LEU A N 1
ATOM 1319 C CA . LEU A 1 174 ? -0.045 5.387 -3.174 1.00 92.81 174 LEU A CA 1
ATOM 1320 C C . LEU A 1 174 ? -1.382 6.125 -3.298 1.00 92.81 174 LEU A C 1
ATOM 1322 O O . LEU A 1 174 ? -1.562 7.152 -2.649 1.00 92.81 174 LEU A O 1
ATOM 1326 N N . ALA A 1 175 ? -2.333 5.598 -4.072 1.00 95.88 175 ALA A N 1
ATOM 1327 C CA . ALA A 1 175 ? -3.654 6.200 -4.202 1.00 95.88 175 ALA A CA 1
ATOM 1328 C C . ALA A 1 175 ? -4.373 6.299 -2.844 1.00 95.88 175 ALA A C 1
ATOM 1330 O O . ALA A 1 175 ? -4.896 7.362 -2.513 1.00 95.88 175 ALA A O 1
ATOM 1331 N N . VAL A 1 176 ? -4.324 5.240 -2.024 1.00 97.38 176 VAL A N 1
ATOM 1332 C CA . VAL A 1 176 ? -4.880 5.247 -0.656 1.00 97.38 176 VAL A CA 1
ATOM 1333 C C . VAL A 1 176 ? -4.198 6.295 0.226 1.00 97.38 176 VAL A C 1
ATOM 1335 O O . VAL A 1 176 ? -4.886 7.055 0.901 1.00 97.38 176 VAL A O 1
ATOM 1338 N N . ARG A 1 177 ? -2.865 6.403 0.181 1.00 95.75 177 ARG A N 1
ATOM 1339 C CA . ARG A 1 177 ? -2.127 7.422 0.950 1.00 95.75 177 ARG A CA 1
ATOM 1340 C C . ARG A 1 177 ? -2.478 8.845 0.521 1.00 95.75 177 ARG A C 1
ATOM 1342 O O . ARG A 1 177 ? -2.604 9.719 1.366 1.00 95.75 177 ARG A O 1
ATOM 1349 N N . ILE A 1 178 ? -2.675 9.096 -0.774 1.00 93.81 178 ILE A N 1
ATOM 1350 C CA . ILE A 1 178 ? -3.099 10.422 -1.252 1.00 93.81 178 ILE A CA 1
ATOM 1351 C C . ILE A 1 178 ? -4.525 10.734 -0.773 1.00 93.81 178 ILE A C 1
ATOM 1353 O O . ILE A 1 178 ? -4.791 11.862 -0.357 1.00 93.81 178 ILE A O 1
ATOM 1357 N N . LEU A 1 179 ? -5.434 9.753 -0.793 1.00 97.12 179 LEU A N 1
ATOM 1358 C CA . LEU A 1 179 ? -6.784 9.906 -0.235 1.00 97.12 179 LEU A CA 1
ATOM 1359 C C . LEU A 1 179 ? -6.732 10.222 1.268 1.00 97.12 179 LEU A C 1
ATOM 1361 O O . LEU A 1 179 ? -7.453 11.106 1.730 1.00 97.12 179 LEU A O 1
ATOM 1365 N N . GLU A 1 180 ? -5.846 9.557 2.014 1.00 96.31 180 GLU A N 1
ATOM 1366 C CA . GLU A 1 180 ? -5.573 9.827 3.430 1.00 96.31 180 GLU A CA 1
ATOM 1367 C C . GLU A 1 180 ? -5.078 11.263 3.658 1.00 96.31 180 GLU A C 1
ATOM 1369 O O . GLU A 1 180 ? -5.672 11.985 4.459 1.00 96.31 180 GLU A O 1
ATOM 1374 N N . GLU A 1 181 ? -4.057 11.726 2.920 1.00 93.62 181 GLU A N 1
ATOM 1375 C CA . GLU A 1 181 ? -3.552 13.110 3.026 1.00 93.62 181 GLU A CA 1
ATOM 1376 C C . GLU A 1 181 ? -4.661 14.138 2.803 1.00 93.62 181 GLU A C 1
ATOM 1378 O O . GLU A 1 181 ? -4.729 15.164 3.485 1.00 93.62 181 GLU A O 1
ATOM 1383 N N . ARG A 1 182 ? -5.540 13.858 1.836 1.00 95.00 182 ARG A N 1
ATOM 1384 C CA . ARG A 1 182 ? -6.680 14.710 1.486 1.00 95.00 182 ARG A CA 1
ATOM 1385 C C . ARG A 1 182 ? -7.854 14.565 2.445 1.00 95.00 182 ARG A C 1
ATOM 1387 O O . ARG A 1 182 ? -8.798 15.346 2.355 1.00 95.00 182 ARG A O 1
ATO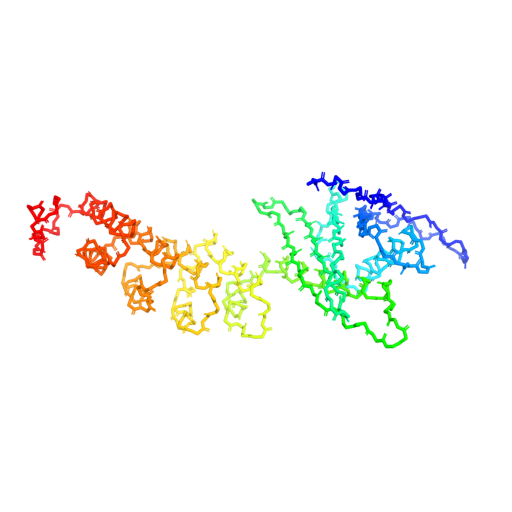M 1394 N N . LYS A 1 183 ? -7.798 13.603 3.372 1.00 96.44 183 LYS A N 1
ATOM 1395 C CA . LYS A 1 183 ? -8.884 13.250 4.296 1.00 96.44 183 LYS A CA 1
ATOM 1396 C C . LYS A 1 183 ? -10.182 12.927 3.549 1.00 96.44 183 LYS A C 1
ATOM 1398 O O . LYS A 1 183 ? -11.273 13.285 3.995 1.00 96.44 183 LYS A O 1
ATOM 1403 N N . ALA A 1 184 ? -10.064 12.262 2.402 1.00 96.81 184 ALA A N 1
ATOM 1404 C CA . ALA A 1 184 ? -11.170 11.926 1.515 1.00 96.81 184 ALA A CA 1
ATOM 1405 C C . ALA A 1 184 ? -12.008 10.763 2.083 1.00 96.81 184 ALA A C 1
ATOM 1407 O O . ALA A 1 184 ? -11.991 9.651 1.558 1.00 96.81 184 ALA A O 1
ATOM 1408 N N . ARG A 1 185 ? -12.751 11.011 3.173 1.00 96.12 185 ARG A N 1
ATOM 1409 C CA . ARG A 1 185 ? -13.543 9.991 3.898 1.00 96.12 185 ARG A CA 1
ATOM 1410 C C . ARG A 1 185 ? -14.516 9.214 3.007 1.00 96.12 185 ARG A C 1
ATOM 1412 O O . ARG A 1 185 ? -14.755 8.037 3.239 1.00 96.12 185 ARG A O 1
ATOM 1419 N N . ALA A 1 186 ? -15.004 9.838 1.933 1.00 95.44 186 ALA A N 1
ATOM 1420 C CA . ALA A 1 186 ? -15.868 9.197 0.939 1.00 95.44 186 ALA A CA 1
ATOM 1421 C C . ALA A 1 186 ? -15.240 7.963 0.255 1.00 95.44 186 ALA A C 1
ATOM 1423 O O . ALA A 1 186 ? -15.964 7.193 -0.367 1.00 95.44 186 ALA A O 1
ATOM 1424 N N . ALA A 1 187 ? -13.923 7.757 0.363 1.00 96.75 187 ALA A N 1
ATOM 1425 C CA . ALA A 1 187 ? -13.250 6.569 -0.154 1.00 96.75 187 ALA A CA 1
ATOM 1426 C C . ALA A 1 187 ? -13.399 5.325 0.740 1.00 96.75 187 ALA A C 1
ATOM 1428 O O . ALA A 1 187 ? -13.217 4.213 0.250 1.00 96.75 187 ALA A O 1
ATOM 1429 N N . MET A 1 188 ? -13.706 5.477 2.035 1.00 96.94 188 MET A N 1
ATOM 1430 C CA . MET A 1 188 ? -13.728 4.351 2.977 1.00 96.94 188 MET A CA 1
ATOM 1431 C C . MET A 1 188 ? -14.706 3.228 2.577 1.00 96.94 188 MET A C 1
ATOM 1433 O O . MET A 1 188 ? -14.294 2.070 2.645 1.00 96.94 188 MET A O 1
ATOM 1437 N N . PRO A 1 189 ? -15.937 3.497 2.090 1.00 96.00 189 PRO A N 1
ATOM 1438 C CA . PRO A 1 189 ? -16.838 2.442 1.620 1.00 96.00 189 PRO A CA 1
ATOM 1439 C C . PRO A 1 189 ? -16.216 1.534 0.549 1.00 96.00 189 PRO A C 1
ATOM 1441 O O . PRO A 1 189 ? -16.247 0.314 0.697 1.00 96.00 189 PRO A O 1
ATOM 1444 N N . ASP A 1 190 ? -15.569 2.113 -0.464 1.00 95.81 190 ASP A N 1
ATOM 1445 C CA . ASP A 1 190 ? -14.902 1.353 -1.530 1.00 95.81 190 ASP A CA 1
ATOM 1446 C C . ASP A 1 190 ? -13.725 0.528 -0.979 1.00 95.81 190 ASP A C 1
ATOM 1448 O O . ASP A 1 190 ? -13.509 -0.622 -1.366 1.00 95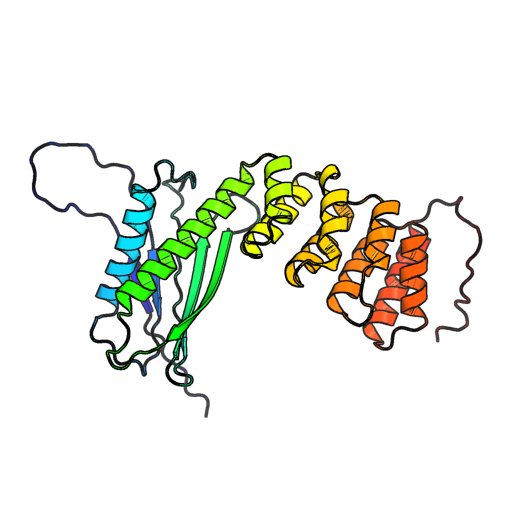.81 190 ASP A O 1
ATOM 1452 N N . LEU A 1 191 ? -12.955 1.100 -0.044 1.00 96.56 191 LEU A N 1
ATOM 1453 C CA . LEU A 1 191 ? -11.826 0.411 0.586 1.00 96.56 191 LEU A CA 1
ATOM 1454 C C . LEU A 1 191 ? -12.283 -0.760 1.466 1.00 96.56 191 LEU A C 1
ATOM 1456 O O . LEU A 1 191 ? -11.603 -1.785 1.500 1.00 96.56 191 LEU A O 1
ATOM 1460 N N . LEU A 1 192 ? -13.436 -0.642 2.132 1.00 96.56 192 LEU A N 1
ATOM 1461 C CA . LEU A 1 192 ? -14.044 -1.723 2.914 1.00 96.56 192 LEU A CA 1
ATOM 1462 C C . LEU A 1 192 ? -14.501 -2.893 2.039 1.00 96.56 192 LEU A C 1
ATOM 1464 O O . LEU A 1 192 ? -14.373 -4.040 2.461 1.00 96.56 192 LEU A O 1
ATOM 1468 N N . GLU A 1 193 ? -15.040 -2.620 0.849 1.00 95.88 193 GLU A N 1
ATOM 1469 C CA . GLU A 1 193 ? -15.417 -3.663 -0.115 1.00 95.88 193 GLU A CA 1
ATOM 1470 C C . GLU A 1 193 ? -14.185 -4.365 -0.692 1.00 95.88 193 GLU A C 1
ATOM 1472 O O . GLU A 1 193 ? -14.175 -5.583 -0.882 1.00 95.88 193 GLU A O 1
ATOM 1477 N N . LEU A 1 194 ? -13.117 -3.602 -0.927 1.00 95.44 194 LEU A N 1
ATOM 1478 C CA . LEU A 1 194 ? -11.866 -4.105 -1.477 1.00 95.44 194 LEU A CA 1
ATOM 1479 C C . LEU A 1 194 ? -11.073 -4.967 -0.480 1.00 95.44 194 LEU A C 1
ATOM 1481 O O . LEU A 1 194 ? -10.455 -5.963 -0.876 1.00 95.44 194 LEU A O 1
ATOM 1485 N N . PHE A 1 195 ? -11.078 -4.589 0.801 1.00 96.38 195 PHE A N 1
ATOM 1486 C CA . PHE A 1 195 ? -10.189 -5.107 1.845 1.00 96.38 195 PHE A CA 1
ATOM 1487 C C . PHE A 1 195 ? -10.068 -6.644 1.918 1.00 96.38 195 PHE A C 1
ATOM 1489 O O . PHE A 1 195 ? -8.931 -7.124 1.965 1.00 96.38 195 PHE A O 1
ATOM 1496 N N . PRO A 1 196 ? -11.148 -7.454 1.852 1.00 94.75 196 PRO A N 1
ATOM 1497 C CA . PRO A 1 196 ? -11.044 -8.914 1.956 1.00 94.75 196 PRO A CA 1
ATOM 1498 C C . PRO A 1 196 ? -10.206 -9.553 0.844 1.00 94.75 196 PRO A C 1
ATOM 1500 O O . PRO A 1 196 ? -9.561 -10.580 1.053 1.00 94.75 196 PRO A O 1
ATOM 1503 N N . SER A 1 197 ? -10.239 -8.950 -0.347 1.00 93.44 197 SER A N 1
ATOM 1504 C CA . SER A 1 197 ? -9.587 -9.454 -1.561 1.00 93.44 197 SER A CA 1
ATOM 1505 C C . SER A 1 197 ? -8.250 -8.771 -1.858 1.00 93.44 197 SER A C 1
ATOM 1507 O O . SER A 1 197 ? -7.505 -9.215 -2.732 1.00 93.44 197 SER A O 1
ATOM 1509 N N . ALA A 1 198 ? -7.932 -7.699 -1.130 1.00 94.38 198 ALA A N 1
ATOM 1510 C CA . ALA A 1 198 ? -6.719 -6.930 -1.332 1.00 94.38 198 ALA A CA 1
ATOM 1511 C C . ALA A 1 198 ? -5.460 -7.737 -0.959 1.00 94.38 198 ALA A C 1
ATOM 1513 O O . ALA A 1 198 ? -5.487 -8.526 -0.005 1.00 94.38 198 ALA A O 1
ATOM 1514 N N . PRO A 1 199 ? -4.335 -7.520 -1.664 1.00 94.25 199 PRO A N 1
ATOM 1515 C CA . PRO A 1 199 ? -3.038 -8.054 -1.261 1.00 94.25 199 PRO A CA 1
ATOM 1516 C C . PRO A 1 199 ? -2.608 -7.483 0.096 1.00 94.25 199 PRO A C 1
ATOM 1518 O O . PRO A 1 199 ? -3.115 -6.455 0.549 1.00 94.25 199 PRO A O 1
ATOM 1521 N N . SER A 1 200 ? -1.672 -8.171 0.758 1.00 93.38 200 SER A N 1
ATOM 1522 C CA . SER A 1 200 ? -1.274 -7.864 2.140 1.00 93.38 200 SER A CA 1
ATOM 1523 C C . SER A 1 200 ? -0.859 -6.406 2.326 1.00 93.38 200 SER A C 1
ATOM 1525 O O . SER A 1 200 ? -1.371 -5.738 3.220 1.00 93.38 200 SER A O 1
ATOM 1527 N N . ASP A 1 201 ? -0.004 -5.884 1.449 1.00 93.50 201 ASP A N 1
ATOM 1528 C CA . ASP A 1 201 ? 0.526 -4.521 1.571 1.00 93.50 201 ASP A CA 1
ATOM 1529 C C . ASP A 1 201 ? -0.564 -3.455 1.422 1.00 93.50 201 ASP A C 1
ATOM 1531 O O . ASP A 1 201 ? -0.567 -2.445 2.135 1.00 93.50 201 ASP A O 1
ATOM 1535 N N . LEU A 1 202 ? -1.547 -3.709 0.555 1.00 96.06 202 LEU A N 1
ATOM 1536 C CA . LEU A 1 202 ? -2.691 -2.822 0.393 1.00 96.06 202 LEU A CA 1
ATOM 1537 C C . LEU A 1 202 ? -3.618 -2.873 1.611 1.00 96.06 202 LEU A C 1
ATOM 1539 O O . LEU A 1 202 ? -4.062 -1.822 2.064 1.00 96.06 202 LEU A O 1
ATOM 1543 N N . ARG A 1 203 ? -3.857 -4.052 2.203 1.00 97.19 203 ARG A N 1
ATOM 1544 C CA . ARG A 1 203 ? -4.623 -4.162 3.459 1.00 97.19 203 ARG A CA 1
ATOM 1545 C C . ARG A 1 203 ? -3.955 -3.396 4.595 1.00 97.19 203 ARG A C 1
ATOM 1547 O O . ARG A 1 203 ? -4.625 -2.644 5.297 1.00 97.19 203 ARG A O 1
ATOM 1554 N N . LEU A 1 204 ? -2.639 -3.537 4.752 1.00 96.75 204 LEU A N 1
ATOM 1555 C CA . LEU A 1 204 ? -1.886 -2.784 5.756 1.00 96.75 204 LEU A CA 1
ATOM 1556 C C . LEU A 1 204 ? -1.988 -1.273 5.509 1.00 96.75 204 LEU A C 1
ATOM 1558 O O . LEU A 1 204 ? -2.224 -0.527 6.452 1.00 96.75 204 LEU A O 1
ATOM 1562 N N . THR A 1 205 ? -1.901 -0.837 4.250 1.00 97.19 205 THR A N 1
ATOM 1563 C CA . THR A 1 205 ? -2.059 0.578 3.881 1.00 97.19 205 THR A CA 1
ATOM 1564 C C . THR A 1 205 ? -3.469 1.101 4.182 1.00 97.19 205 THR A C 1
ATOM 1566 O O . THR A 1 205 ? -3.609 2.206 4.698 1.00 97.19 205 THR A O 1
ATOM 1569 N N . ILE A 1 206 ? -4.516 0.310 3.926 1.00 97.88 206 ILE A N 1
ATOM 1570 C CA . ILE A 1 206 ? -5.901 0.663 4.283 1.00 97.88 206 ILE A CA 1
ATOM 1571 C C . ILE A 1 206 ? -6.051 0.794 5.806 1.00 97.88 206 ILE A C 1
ATOM 1573 O O . ILE A 1 206 ? -6.663 1.751 6.275 1.00 97.88 206 ILE A O 1
ATOM 1577 N N . LEU A 1 207 ? -5.470 -0.126 6.584 1.00 97.88 207 LEU A N 1
ATOM 1578 C CA . LEU A 1 207 ? -5.488 -0.062 8.050 1.00 97.88 207 LEU A CA 1
ATOM 1579 C C . LEU A 1 207 ? -4.725 1.153 8.590 1.00 97.88 207 LEU A C 1
ATOM 1581 O O . LEU A 1 207 ? -5.182 1.767 9.551 1.00 97.88 207 LEU A O 1
ATOM 1585 N N . ASP A 1 208 ? -3.596 1.508 7.975 1.00 96.94 208 ASP A N 1
ATOM 1586 C CA . ASP A 1 208 ? -2.818 2.695 8.344 1.00 96.94 208 ASP A CA 1
ATOM 1587 C C . ASP A 1 208 ? -3.595 3.994 8.053 1.00 96.94 208 ASP A C 1
ATOM 1589 O O . ASP A 1 208 ? -3.537 4.918 8.860 1.00 96.94 208 ASP A O 1
ATOM 1593 N N . ALA A 1 209 ? -4.386 4.036 6.972 1.00 97.31 209 ALA A N 1
ATOM 1594 C CA . ALA A 1 209 ? -5.212 5.189 6.594 1.00 97.31 209 ALA A CA 1
ATOM 1595 C C . ALA A 1 209 ? -6.568 5.270 7.330 1.00 97.31 209 ALA A C 1
ATOM 1597 O O . ALA A 1 209 ? -7.192 6.337 7.394 1.00 97.31 209 ALA A O 1
ATOM 1598 N N . ALA A 1 210 ? -7.041 4.158 7.904 1.00 97.38 210 ALA A N 1
ATOM 1599 C CA . ALA A 1 210 ? -8.328 4.070 8.594 1.00 97.38 210 ALA A CA 1
ATOM 1600 C C . ALA A 1 210 ? -8.561 5.147 9.675 1.00 97.38 210 ALA A C 1
ATOM 1602 O O . ALA A 1 210 ? -9.659 5.698 9.690 1.00 97.38 210 ALA A O 1
ATOM 1603 N N . PRO A 1 211 ? -7.585 5.535 10.525 1.00 96.31 211 PRO A N 1
ATOM 1604 C CA . PRO A 1 211 ? -7.789 6.566 11.548 1.00 96.31 211 PRO A CA 1
ATOM 1605 C C . PRO A 1 211 ? -8.199 7.937 10.995 1.00 96.31 211 PRO A C 1
ATOM 1607 O O . PRO A 1 211 ? -8.767 8.753 11.717 1.00 96.31 211 PRO A O 1
ATOM 1610 N N . VAL A 1 212 ? -7.871 8.215 9.731 1.00 96.94 212 VAL A N 1
ATOM 1611 C CA . VAL A 1 212 ? -8.179 9.484 9.061 1.00 96.94 212 VAL A CA 1
ATOM 1612 C C . VAL A 1 212 ? -9.459 9.372 8.235 1.00 96.94 212 VAL A C 1
ATOM 1614 O O . VAL A 1 212 ? -10.264 10.310 8.196 1.00 96.94 212 VAL A O 1
ATOM 1617 N N . LEU A 1 213 ? -9.619 8.237 7.553 1.00 97.31 213 LEU A N 1
ATOM 1618 C CA . LEU A 1 213 ? -10.649 8.033 6.543 1.00 97.31 213 LEU A CA 1
ATOM 1619 C C . LEU A 1 213 ? -11.955 7.449 7.092 1.00 97.31 213 LEU A C 1
ATOM 1621 O O . LEU A 1 213 ? -12.996 7.729 6.508 1.00 97.31 213 LEU A O 1
ATOM 1625 N N . ALA A 1 214 ? -11.909 6.649 8.161 1.00 96.12 214 ALA A N 1
ATOM 1626 C CA . ALA A 1 214 ? -13.073 5.934 8.680 1.00 96.12 214 ALA A CA 1
ATOM 1627 C C . ALA A 1 214 ? -13.796 6.708 9.784 1.00 96.12 214 ALA A C 1
ATOM 1629 O O . ALA A 1 214 ? -13.178 7.355 10.630 1.00 96.12 214 ALA A O 1
ATOM 1630 N N . GLU A 1 215 ? -15.110 6.523 9.841 1.00 94.00 215 GLU A N 1
ATOM 1631 C CA . GLU A 1 215 ? -15.903 6.751 11.047 1.00 94.00 215 GLU A CA 1
ATOM 1632 C C . GLU A 1 215 ? -15.863 5.517 11.978 1.00 94.00 215 GLU A C 1
ATOM 1634 O O . GLU A 1 215 ? -15.628 4.394 11.515 1.00 94.00 215 GLU A O 1
ATOM 1639 N N . PRO A 1 216 ? -16.161 5.651 13.288 1.00 91.75 216 PRO A N 1
ATOM 1640 C CA . PRO A 1 216 ? -16.116 4.521 14.226 1.00 91.75 216 PRO A CA 1
ATOM 1641 C C . PRO A 1 216 ? -16.943 3.292 13.796 1.00 91.75 216 PRO A C 1
ATOM 1643 O O . PRO A 1 216 ? -16.524 2.151 13.994 1.00 91.75 216 PRO A O 1
ATOM 1646 N N . ALA A 1 217 ? -18.099 3.501 13.155 1.00 91.69 217 ALA A N 1
ATOM 1647 C CA . ALA A 1 217 ? -18.940 2.413 12.645 1.00 91.69 217 ALA A CA 1
ATOM 1648 C C . ALA A 1 217 ? -18.307 1.666 11.453 1.00 91.69 217 ALA A C 1
ATOM 1650 O O . ALA A 1 217 ? -18.490 0.456 11.297 1.00 91.69 217 ALA A O 1
ATOM 1651 N N . GLU A 1 218 ? -17.561 2.378 10.608 1.00 95.31 218 GLU A N 1
ATOM 1652 C CA . GLU A 1 218 ? -16.839 1.812 9.466 1.00 95.31 218 GLU A CA 1
ATOM 1653 C C . GLU A 1 218 ? -15.610 1.040 9.934 1.00 95.31 218 GLU A C 1
ATOM 1655 O O . GLU A 1 218 ? -15.376 -0.075 9.463 1.00 95.31 218 GLU A O 1
ATOM 1660 N N . LEU A 1 219 ? -14.897 1.563 10.938 1.00 94.94 219 LEU A N 1
ATOM 1661 C CA . LEU A 1 219 ? -13.822 0.828 11.593 1.00 94.94 219 LEU A CA 1
ATOM 1662 C C . LEU A 1 219 ? -14.338 -0.511 12.134 1.00 94.94 219 LEU A C 1
ATOM 1664 O O . LEU A 1 219 ? -13.728 -1.542 11.878 1.00 94.94 219 LEU A O 1
ATOM 1668 N N . GLY A 1 220 ? -15.492 -0.537 12.804 1.00 93.50 220 GLY A N 1
ATOM 1669 C CA . GLY A 1 220 ? -16.093 -1.785 13.279 1.00 93.50 220 GLY A CA 1
ATOM 1670 C C . GLY A 1 220 ? -16.316 -2.825 12.171 1.00 93.50 220 GLY A C 1
ATOM 1671 O O . GLY A 1 220 ? -16.076 -4.020 12.365 1.00 93.50 220 GLY A O 1
ATOM 1672 N N . ARG A 1 221 ? -16.714 -2.385 10.967 1.00 95.38 221 ARG A N 1
ATOM 1673 C CA . ARG A 1 221 ? -16.822 -3.264 9.787 1.00 95.38 221 ARG A CA 1
ATOM 1674 C C . ARG A 1 221 ? -15.462 -3.769 9.320 1.00 95.38 221 ARG A C 1
ATOM 1676 O O . ARG A 1 221 ? -15.378 -4.944 8.976 1.00 95.38 221 ARG A O 1
ATOM 1683 N N . LEU A 1 222 ? -14.437 -2.920 9.325 1.00 95.50 222 LEU A N 1
ATOM 1684 C CA . LEU A 1 222 ? -13.067 -3.291 8.971 1.00 95.50 222 LEU A CA 1
ATOM 1685 C C . LEU A 1 222 ? -12.496 -4.327 9.950 1.00 95.50 222 LEU A C 1
ATOM 1687 O O . LEU A 1 222 ? -11.973 -5.352 9.525 1.00 95.50 222 LEU A O 1
ATOM 1691 N N . LEU A 1 223 ? -12.668 -4.110 11.258 1.00 95.44 223 LEU A N 1
ATOM 1692 C CA . LEU A 1 223 ? -12.156 -4.988 12.319 1.00 95.44 223 LEU A CA 1
ATOM 1693 C C . LEU A 1 223 ? -12.696 -6.421 12.212 1.00 95.44 223 LEU A C 1
ATOM 1695 O O . LEU A 1 223 ? -11.955 -7.378 12.426 1.00 95.44 223 LEU A O 1
ATOM 1699 N N . ARG A 1 224 ? -13.964 -6.588 11.813 1.00 94.56 224 ARG A N 1
ATOM 1700 C CA . ARG A 1 224 ? -14.583 -7.911 11.604 1.00 94.56 224 ARG A CA 1
ATOM 1701 C C . ARG A 1 224 ? -13.992 -8.706 10.435 1.00 94.56 224 ARG A C 1
ATOM 1703 O O . ARG A 1 224 ? -14.248 -9.902 10.342 1.00 94.56 224 ARG A O 1
ATOM 1710 N N . GLN A 1 225 ? -13.237 -8.065 9.546 1.00 95.12 225 GLN A N 1
ATOM 1711 C CA . GLN A 1 225 ? -12.629 -8.706 8.376 1.00 95.12 225 GLN A CA 1
ATOM 1712 C C . GLN A 1 225 ? -11.185 -9.164 8.627 1.00 95.12 225 GLN A C 1
ATOM 1714 O O . GLN A 1 225 ? -10.582 -9.797 7.761 1.00 95.12 225 GLN A O 1
ATOM 1719 N N . ILE A 1 226 ? -10.613 -8.842 9.791 1.00 94.38 226 ILE A N 1
ATOM 1720 C CA . ILE A 1 226 ? -9.213 -9.129 10.105 1.00 94.38 226 ILE A CA 1
ATOM 1721 C C . ILE A 1 226 ? -9.051 -10.595 10.503 1.00 94.38 226 ILE A C 1
ATOM 1723 O O . ILE A 1 226 ? -9.714 -11.086 11.418 1.00 94.38 226 ILE A O 1
ATOM 1727 N N . ASP A 1 227 ? -8.107 -11.288 9.863 1.00 91.06 227 ASP A N 1
ATOM 1728 C CA . ASP A 1 227 ? -7.650 -12.588 10.352 1.00 91.06 227 ASP A CA 1
ATOM 1729 C C . ASP A 1 227 ? -6.747 -12.362 11.566 1.00 91.06 227 ASP A C 1
ATOM 1731 O O . ASP A 1 227 ? -5.616 -11.893 11.431 1.00 91.06 227 ASP A O 1
ATOM 1735 N N . GLY A 1 228 ? -7.234 -12.729 12.754 1.00 86.44 228 GLY A N 1
ATOM 1736 C CA . GLY A 1 228 ? -6.497 -12.587 14.012 1.00 86.44 228 GLY A CA 1
ATOM 1737 C C . GLY A 1 228 ? -5.120 -13.263 14.016 1.00 86.44 228 GLY A C 1
ATOM 1738 O O . GLY A 1 228 ? -4.281 -12.915 14.831 1.00 86.44 228 GLY A O 1
ATOM 1739 N N . ARG A 1 229 ? -4.829 -14.184 13.088 1.00 89.00 229 ARG A N 1
ATOM 1740 C CA . ARG A 1 229 ? -3.495 -14.797 12.953 1.00 89.00 229 ARG A CA 1
ATOM 1741 C C . ARG A 1 229 ? -2.459 -13.874 12.302 1.00 89.00 229 ARG A C 1
ATOM 1743 O O . ARG A 1 229 ? -1.263 -14.143 12.394 1.00 89.00 229 ARG A O 1
ATOM 1750 N N . ARG A 1 230 ? -2.887 -12.803 11.628 1.00 92.75 230 ARG A N 1
ATOM 1751 C CA . ARG A 1 230 ? -2.007 -11.847 10.945 1.00 92.75 230 ARG A CA 1
ATOM 1752 C C . ARG A 1 230 ? -1.613 -10.723 11.891 1.00 92.75 230 ARG A C 1
ATOM 1754 O O . ARG A 1 230 ? -2.233 -9.664 11.922 1.00 92.75 230 ARG A O 1
ATOM 1761 N N . VAL A 1 231 ? -0.543 -10.961 12.641 1.00 93.62 231 VAL A N 1
ATOM 1762 C CA . VAL A 1 231 ? -0.049 -10.060 13.696 1.00 93.62 231 VAL A CA 1
ATOM 1763 C C . VAL A 1 231 ? 0.156 -8.615 13.210 1.00 93.62 231 VAL A C 1
ATOM 1765 O O . VAL A 1 231 ? -0.174 -7.677 13.938 1.00 93.62 231 VAL A O 1
ATOM 1768 N N . ASP A 1 232 ? 0.631 -8.410 11.978 1.00 93.44 232 ASP A N 1
ATOM 1769 C CA . ASP A 1 232 ? 0.822 -7.067 11.410 1.00 93.44 232 ASP A CA 1
ATOM 1770 C C . ASP A 1 232 ? -0.494 -6.322 11.143 1.00 93.44 232 ASP A C 1
ATOM 1772 O O . ASP A 1 232 ? -0.566 -5.108 11.359 1.00 93.44 232 ASP A O 1
ATOM 1776 N N . GLU A 1 233 ? -1.532 -7.036 10.694 1.00 96.00 233 GLU A N 1
ATOM 1777 C CA . GLU A 1 233 ? -2.869 -6.465 10.486 1.00 96.00 233 GLU A CA 1
ATOM 1778 C C . GLU A 1 233 ? -3.511 -6.149 11.837 1.00 96.00 233 GLU A C 1
ATOM 1780 O O . GLU A 1 233 ? -3.996 -5.038 12.047 1.00 96.00 233 GLU A O 1
ATOM 1785 N N . VAL A 1 234 ? -3.422 -7.083 12.789 1.00 96.75 234 VAL A N 1
ATOM 1786 C CA . VAL A 1 234 ? -3.937 -6.905 14.152 1.00 96.75 234 VAL A CA 1
ATOM 1787 C C . VAL A 1 234 ? -3.301 -5.691 14.830 1.00 96.75 234 VAL A C 1
ATOM 1789 O O . VAL A 1 234 ? -4.004 -4.872 15.416 1.00 96.75 234 VAL A O 1
ATOM 1792 N N . SER A 1 235 ? -1.985 -5.521 14.709 1.00 94.69 235 SER A N 1
ATOM 1793 C CA . SER A 1 235 ? -1.272 -4.402 15.333 1.00 94.69 235 SER A CA 1
ATOM 1794 C C . SER A 1 235 ? -1.723 -3.039 14.789 1.00 94.69 235 SER A C 1
ATOM 1796 O O . SER A 1 235 ? -1.946 -2.104 15.561 1.00 94.69 235 SER A O 1
ATOM 1798 N N . ARG A 1 236 ? -1.893 -2.910 13.465 1.00 96.38 236 ARG A N 1
ATOM 1799 C CA . ARG A 1 236 ? -2.390 -1.670 12.835 1.00 96.38 236 ARG A CA 1
ATOM 1800 C C . ARG A 1 236 ? -3.849 -1.400 13.173 1.00 96.38 236 ARG A C 1
ATOM 1802 O O . ARG A 1 236 ? -4.216 -0.263 13.453 1.00 96.38 236 ARG A O 1
ATOM 1809 N N . ALA A 1 237 ? -4.656 -2.449 13.226 1.00 96.69 237 ALA A N 1
ATOM 1810 C CA . ALA A 1 237 ? -6.047 -2.360 13.629 1.00 96.69 237 ALA A CA 1
ATOM 1811 C C . ALA A 1 237 ? -6.217 -1.908 15.079 1.00 96.69 237 ALA A C 1
ATOM 1813 O O . ALA A 1 237 ? -7.052 -1.051 15.347 1.00 96.69 237 ALA A O 1
ATOM 1814 N N . LEU A 1 238 ? -5.390 -2.411 16.002 1.00 97.25 238 LEU A N 1
ATOM 1815 C CA . LEU A 1 238 ? -5.366 -1.954 17.394 1.00 97.25 238 LEU A CA 1
ATOM 1816 C C . LEU A 1 238 ? -4.973 -0.479 17.503 1.00 97.25 238 LEU A C 1
ATOM 1818 O O . LEU A 1 238 ? -5.576 0.258 18.279 1.00 97.25 238 LEU A O 1
ATOM 1822 N N . ARG A 1 239 ? -4.015 -0.017 16.689 1.00 95.88 239 ARG A N 1
ATOM 1823 C CA . ARG A 1 239 ? -3.677 1.411 16.612 1.00 95.88 239 ARG A CA 1
ATOM 1824 C C . ARG A 1 239 ? -4.859 2.240 16.104 1.00 95.88 239 ARG A C 1
ATOM 1826 O O . ARG A 1 239 ? -5.168 3.266 16.703 1.00 95.88 239 ARG A O 1
ATOM 1833 N N . ALA A 1 240 ? -5.530 1.806 15.038 1.00 95.94 240 ALA A N 1
ATOM 1834 C CA . ALA A 1 240 ? -6.701 2.509 14.519 1.00 95.94 240 ALA A CA 1
ATOM 1835 C C . ALA A 1 240 ? -7.862 2.527 15.525 1.00 95.94 240 ALA A C 1
ATOM 1837 O O . ALA A 1 240 ? -8.470 3.574 15.743 1.00 95.94 240 ALA A O 1
ATOM 1838 N N . ALA A 1 241 ? -8.099 1.404 16.206 1.00 96.12 241 ALA A N 1
ATOM 1839 C CA . ALA A 1 241 ? -9.052 1.269 17.302 1.00 96.12 241 ALA A CA 1
ATOM 1840 C C . ALA A 1 241 ? -8.755 2.227 18.456 1.00 96.12 241 ALA A C 1
ATOM 1842 O O . ALA A 1 241 ? -9.667 2.890 18.939 1.00 96.12 241 ALA A O 1
ATOM 1843 N N . ALA A 1 242 ? -7.491 2.355 18.859 1.00 95.44 242 ALA A N 1
ATOM 1844 C CA . ALA A 1 242 ? -7.088 3.265 19.925 1.00 95.44 242 ALA A CA 1
ATOM 1845 C C . ALA A 1 242 ? -7.294 4.751 19.576 1.00 95.44 242 ALA A C 1
ATOM 1847 O O . ALA A 1 242 ? -7.513 5.560 20.475 1.00 95.44 242 ALA A O 1
ATOM 1848 N N . ILE A 1 243 ? -7.227 5.113 18.288 1.00 94.31 243 ILE A N 1
ATOM 1849 C CA . ILE A 1 243 ? -7.418 6.493 17.812 1.00 94.31 243 ILE A CA 1
ATOM 1850 C C . ILE A 1 243 ? -8.903 6.834 17.648 1.00 94.31 243 ILE A C 1
ATOM 1852 O O . ILE A 1 243 ? -9.342 7.879 18.119 1.00 94.31 243 ILE A O 1
ATOM 1856 N N . LEU A 1 244 ? -9.669 5.982 16.962 1.00 93.19 244 LEU A N 1
ATOM 1857 C CA . LEU A 1 244 ? -11.077 6.256 16.645 1.00 93.19 244 LEU A CA 1
ATOM 1858 C C . LEU A 1 244 ? -12.026 5.898 17.792 1.00 93.19 244 LEU A C 1
ATOM 1860 O O . LEU A 1 244 ? -13.087 6.505 17.932 1.00 93.19 244 LEU A O 1
ATOM 1864 N N . GLY A 1 245 ? -11.655 4.915 18.610 1.00 92.25 245 GLY A N 1
ATOM 1865 C CA . GLY A 1 245 ? -12.493 4.404 19.682 1.00 92.25 245 GLY A CA 1
ATOM 1866 C C . GLY A 1 245 ? -13.813 3.812 19.181 1.00 92.25 245 GLY A C 1
ATOM 1867 O O . GLY A 1 245 ? -13.924 3.295 18.069 1.00 92.25 245 GLY A O 1
ATOM 1868 N N . GLY A 1 246 ? -14.823 3.863 20.048 1.00 91.38 246 GLY A N 1
ATOM 1869 C CA . GLY A 1 246 ? -16.134 3.267 19.813 1.00 91.38 246 GLY A CA 1
ATOM 1870 C C . GLY A 1 246 ? -16.274 1.855 20.382 1.00 91.38 246 GLY A C 1
ATOM 1871 O O . GLY A 1 246 ? -15.316 1.226 20.837 1.00 91.38 246 GLY A O 1
ATOM 1872 N N . ARG A 1 247 ? -17.516 1.365 20.376 1.00 92.75 247 ARG A N 1
ATOM 1873 C CA . ARG A 1 247 ? -17.883 0.077 20.971 1.00 92.75 247 ARG A CA 1
ATOM 1874 C C . ARG A 1 247 ? -17.165 -1.097 20.305 1.00 92.75 247 ARG A C 1
ATOM 1876 O O . ARG A 1 247 ? -16.492 -1.851 20.998 1.00 92.75 247 ARG A O 1
ATOM 1883 N N . ASP A 1 248 ? -17.246 -1.205 18.980 1.00 93.50 248 ASP A N 1
ATOM 1884 C CA . ASP A 1 248 ? -16.624 -2.301 18.224 1.00 93.50 248 ASP A CA 1
ATOM 1885 C C . ASP A 1 248 ? -15.096 -2.332 18.420 1.00 93.50 248 ASP A C 1
ATOM 1887 O O . ASP A 1 248 ? -14.504 -3.399 18.562 1.00 93.50 248 ASP A O 1
ATOM 1891 N N . ALA A 1 249 ? -14.453 -1.161 18.491 1.00 94.56 249 ALA A N 1
ATOM 1892 C CA . ALA A 1 249 ? -13.021 -1.033 18.764 1.00 94.56 249 ALA A CA 1
ATOM 1893 C C . ALA A 1 249 ? -12.653 -1.533 20.171 1.00 94.56 249 ALA A C 1
ATOM 1895 O O . ALA A 1 249 ? -11.676 -2.267 20.337 1.00 94.56 249 ALA A O 1
ATOM 1896 N N . ARG A 1 250 ? -13.458 -1.170 21.180 1.00 94.56 250 ARG A N 1
ATOM 1897 C CA . ARG A 1 250 ? -13.294 -1.636 22.563 1.00 94.56 250 ARG A CA 1
ATOM 1898 C C . ARG A 1 250 ? -13.490 -3.148 22.670 1.00 94.56 250 ARG A C 1
ATOM 1900 O O . ARG A 1 250 ? -12.682 -3.815 23.311 1.00 94.56 250 ARG A O 1
ATOM 1907 N N . GLU A 1 251 ? -14.528 -3.690 22.036 1.00 94.56 251 GLU A N 1
ATOM 1908 C CA . GLU A 1 251 ? -14.806 -5.132 22.012 1.00 94.56 251 GLU A CA 1
ATOM 1909 C C . GLU A 1 251 ? -13.668 -5.909 21.330 1.00 94.56 251 GLU A C 1
ATOM 1911 O O . GLU A 1 251 ? -13.183 -6.896 21.883 1.00 94.56 251 GLU A O 1
ATOM 1916 N N . PHE A 1 252 ? -13.177 -5.427 20.184 1.00 95.62 252 PHE A N 1
ATOM 1917 C CA . PHE A 1 252 ? -12.049 -6.029 19.468 1.00 95.62 252 PHE A CA 1
ATOM 1918 C C . PHE A 1 252 ? -10.767 -6.057 20.312 1.00 95.62 252 PHE A C 1
ATOM 1920 O O . PHE A 1 252 ? -10.138 -7.109 20.451 1.00 95.62 252 PHE A O 1
ATOM 1927 N N . ALA A 1 253 ? -10.398 -4.924 20.921 1.00 96.19 253 ALA A N 1
ATOM 1928 C CA . ALA A 1 253 ? -9.224 -4.836 21.787 1.00 96.19 253 ALA A CA 1
ATOM 1929 C C . ALA A 1 253 ? -9.366 -5.725 23.038 1.00 96.19 253 ALA A C 1
ATOM 1931 O O . ALA A 1 253 ? -8.436 -6.445 23.395 1.00 96.19 253 ALA A O 1
ATOM 1932 N N . GLY A 1 254 ? -10.544 -5.740 23.670 1.00 95.56 254 GLY A N 1
ATOM 1933 C CA . GLY A 1 254 ? -10.815 -6.583 24.836 1.00 95.56 254 GLY A CA 1
ATOM 1934 C C . GLY A 1 254 ? -10.724 -8.077 24.515 1.00 95.56 254 GLY A C 1
ATOM 1935 O O . GLY A 1 254 ? -10.078 -8.827 25.245 1.00 95.56 254 GLY A O 1
ATOM 1936 N N . TRP A 1 255 ? -11.308 -8.510 23.394 1.00 95.31 255 TRP A N 1
ATOM 1937 C CA . TRP A 1 255 ? -11.241 -9.904 22.948 1.00 95.31 255 TRP A CA 1
ATOM 1938 C C . TRP A 1 255 ? -9.797 -10.368 22.710 1.00 95.31 255 TRP A C 1
ATOM 1940 O O . TRP A 1 255 ? -9.401 -11.437 23.179 1.00 95.31 255 TRP A O 1
ATOM 1950 N N . LEU A 1 256 ? -8.984 -9.542 22.045 1.00 96.12 256 LEU A N 1
ATOM 1951 C CA . LEU A 1 256 ? -7.573 -9.847 21.805 1.00 96.12 256 LEU A CA 1
ATOM 1952 C C . LEU A 1 256 ? -6.753 -9.885 23.097 1.00 96.12 256 LEU A C 1
ATOM 1954 O O . LEU A 1 256 ? -5.945 -10.797 23.269 1.00 96.12 256 LEU A O 1
ATOM 1958 N N . ALA A 1 257 ? -6.975 -8.940 24.014 1.00 95.75 257 ALA A N 1
ATOM 1959 C CA . ALA A 1 257 ? -6.264 -8.883 25.290 1.00 95.75 257 ALA A CA 1
ATOM 1960 C C . ALA A 1 257 ? -6.482 -10.149 26.136 1.00 95.75 257 ALA A C 1
ATOM 1962 O O . ALA A 1 257 ? -5.555 -10.618 26.792 1.00 95.75 257 ALA A O 1
ATOM 1963 N N . LEU A 1 258 ? -7.689 -10.722 26.090 1.00 94.44 258 LEU A N 1
ATOM 1964 C CA . LEU A 1 258 ? -8.063 -11.889 26.891 1.00 94.44 258 LEU A CA 1
ATOM 1965 C C . LEU A 1 258 ? -7.559 -13.223 26.327 1.00 94.44 258 LEU A C 1
ATOM 1967 O O . LEU A 1 258 ? -7.330 -14.153 27.097 1.00 94.44 258 LEU A O 1
ATOM 1971 N N . GLY A 1 259 ? -7.436 -13.355 25.003 1.00 91.06 259 GLY A N 1
ATOM 1972 C CA . GLY A 1 259 ? -7.336 -14.685 24.387 1.00 91.06 259 GLY A CA 1
ATOM 1973 C C . GLY A 1 259 ? -6.415 -14.822 23.183 1.00 91.06 259 GLY A C 1
ATOM 1974 O O . GLY A 1 259 ? -6.304 -15.926 22.648 1.00 91.06 259 GLY A O 1
ATOM 1975 N N . HIS A 1 260 ? -5.750 -13.758 22.725 1.00 94.56 260 HIS A N 1
ATOM 1976 C CA . HIS A 1 260 ? -4.854 -13.885 21.576 1.00 94.56 260 HIS A CA 1
ATOM 1977 C C . HIS A 1 260 ? -3.640 -14.764 21.932 1.00 94.56 260 HIS A C 1
ATOM 1979 O O . HIS A 1 260 ? -3.077 -14.565 23.003 1.00 94.56 260 HIS A O 1
ATOM 1985 N N . PRO A 1 261 ? -3.188 -15.716 21.090 1.00 92.06 261 PRO A N 1
ATOM 1986 C CA . PRO A 1 261 ? -2.088 -16.629 21.436 1.00 92.06 261 PRO A CA 1
ATOM 1987 C C . PRO A 1 261 ? -0.731 -15.929 21.614 1.00 92.06 261 PRO A C 1
ATOM 1989 O O . PRO A 1 261 ? 0.068 -16.336 22.458 1.00 92.06 261 PRO A O 1
ATOM 1992 N N . ASP A 1 262 ? -0.484 -14.862 20.854 1.00 93.25 262 ASP A N 1
ATOM 1993 C CA . ASP A 1 262 ? 0.721 -14.031 20.961 1.00 93.25 262 ASP A CA 1
ATOM 1994 C C . ASP A 1 262 ? 0.612 -13.038 22.133 1.00 93.25 262 ASP A C 1
ATOM 1996 O O . ASP A 1 262 ? -0.28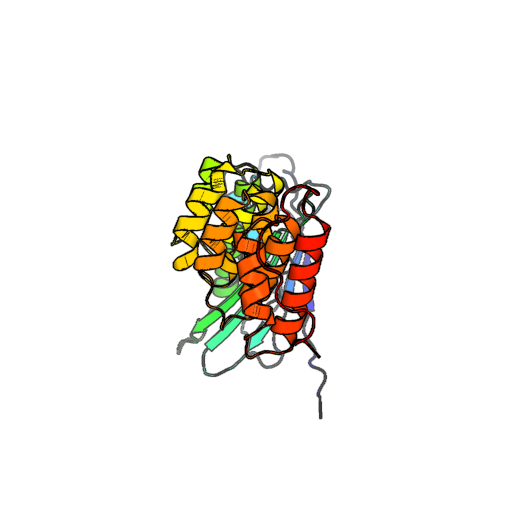2 -12.189 22.146 1.00 93.25 262 ASP A O 1
ATOM 2000 N N . GLU A 1 263 ? 1.542 -13.131 23.090 1.00 92.94 263 GLU A N 1
ATOM 2001 C CA . GLU A 1 263 ? 1.636 -12.248 24.262 1.00 92.94 263 GLU A CA 1
ATOM 2002 C C . GLU A 1 263 ? 1.834 -10.778 23.884 1.00 92.94 263 GLU A C 1
ATOM 2004 O O . GLU A 1 263 ? 1.242 -9.898 24.503 1.00 92.94 263 GLU A O 1
ATOM 2009 N N . ARG A 1 264 ? 2.618 -10.488 22.841 1.00 93.12 264 ARG A N 1
ATOM 2010 C CA . ARG A 1 264 ? 2.848 -9.109 22.403 1.00 93.12 264 ARG A CA 1
ATOM 2011 C C . ARG A 1 264 ? 1.549 -8.475 21.925 1.00 93.12 264 ARG A C 1
ATOM 2013 O O . ARG A 1 264 ? 1.267 -7.330 22.261 1.00 93.12 264 ARG A O 1
ATOM 2020 N N . VAL A 1 265 ? 0.744 -9.233 21.184 1.00 94.69 265 VAL A N 1
ATOM 2021 C CA . VAL A 1 265 ? -0.578 -8.779 20.742 1.00 94.69 265 VAL A CA 1
ATOM 2022 C C . VAL A 1 265 ? -1.516 -8.590 21.932 1.00 94.69 265 VAL A C 1
ATOM 2024 O O . VAL A 1 265 ? -2.204 -7.574 21.969 1.00 94.69 265 VAL A O 1
ATOM 2027 N N . ARG A 1 266 ? -1.518 -9.497 22.925 1.00 96.56 266 ARG A N 1
ATOM 2028 C CA . ARG A 1 266 ? -2.328 -9.329 24.147 1.00 96.56 266 ARG A CA 1
ATOM 2029 C C . ARG A 1 266 ? -2.001 -8.022 24.869 1.00 96.56 266 ARG A C 1
ATOM 2031 O O . ARG A 1 266 ? -2.916 -7.274 25.205 1.00 96.56 266 ARG A O 1
ATOM 2038 N N . GLN A 1 267 ? -0.715 -7.715 25.053 1.00 95.06 267 GLN A N 1
ATOM 2039 C CA . GLN A 1 267 ? -0.285 -6.481 25.718 1.00 95.06 267 GLN A CA 1
ATOM 2040 C C . GLN A 1 267 ? -0.663 -5.231 24.920 1.00 95.06 267 GLN A C 1
ATOM 2042 O O . GLN A 1 267 ? -1.276 -4.320 25.471 1.00 95.06 267 GLN A O 1
ATOM 2047 N N . THR A 1 268 ? -0.396 -5.207 23.611 1.00 95.69 268 THR A N 1
ATOM 2048 C CA . THR A 1 268 ? -0.803 -4.081 22.754 1.00 95.69 268 THR A CA 1
ATOM 2049 C C . THR A 1 268 ? -2.324 -3.899 22.739 1.00 95.69 268 THR A C 1
ATOM 2051 O O . THR A 1 268 ? -2.817 -2.773 22.728 1.00 95.69 268 THR A O 1
ATOM 2054 N N . ALA A 1 269 ? -3.088 -4.991 22.780 1.00 96.50 269 ALA A N 1
ATOM 2055 C CA . ALA A 1 269 ? -4.542 -4.933 22.845 1.00 96.50 269 ALA A CA 1
ATOM 2056 C C . ALA A 1 269 ? -5.039 -4.375 24.185 1.00 96.50 269 ALA A C 1
ATOM 2058 O O . ALA A 1 269 ? -5.965 -3.566 24.207 1.00 96.50 269 ALA A O 1
ATOM 2059 N N . LEU A 1 270 ? -4.393 -4.741 25.295 1.00 96.44 270 LEU A N 1
ATOM 2060 C CA . LEU A 1 270 ? -4.696 -4.205 26.619 1.00 96.44 270 LEU A CA 1
ATOM 2061 C C . LEU A 1 270 ? -4.387 -2.702 26.716 1.00 96.44 270 LEU A C 1
ATOM 2063 O O . LEU A 1 270 ? -5.176 -1.949 27.288 1.00 96.44 270 LEU A O 1
ATOM 2067 N N . GLU A 1 271 ? -3.268 -2.259 26.141 1.00 95.44 271 GLU A N 1
ATOM 2068 C CA . GLU A 1 271 ? -2.913 -0.838 26.029 1.00 95.44 271 GLU A CA 1
ATOM 2069 C C . GLU A 1 271 ? -3.965 -0.066 25.225 1.00 95.44 271 GLU A C 1
ATOM 2071 O O . GLU A 1 271 ? -4.500 0.932 25.712 1.00 95.44 271 GLU A O 1
ATOM 2076 N N . ALA A 1 272 ? -4.334 -0.568 24.042 1.00 95.56 272 ALA A N 1
ATOM 2077 C CA . ALA A 1 272 ? -5.375 0.034 23.213 1.00 95.56 272 ALA A CA 1
ATOM 2078 C C . ALA A 1 272 ? -6.729 0.084 23.942 1.00 95.56 272 ALA A C 1
ATOM 2080 O O . ALA A 1 272 ? -7.395 1.116 23.931 1.00 95.56 272 ALA A O 1
ATOM 2081 N N . TYR A 1 273 ? -7.122 -0.994 24.629 1.00 95.12 273 TYR A N 1
ATOM 2082 C CA . TYR A 1 273 ? -8.364 -1.052 25.405 1.00 95.12 273 TYR A CA 1
ATOM 2083 C C . TYR A 1 273 ? -8.418 0.040 26.482 1.00 95.12 273 TYR A C 1
ATOM 2085 O O . TYR A 1 273 ? -9.425 0.741 26.607 1.00 95.12 273 TYR A O 1
ATOM 2093 N N . ARG A 1 274 ? -7.325 0.213 27.240 1.00 94.31 274 ARG A N 1
ATOM 2094 C CA . ARG A 1 274 ? -7.208 1.263 28.264 1.00 94.31 274 ARG A CA 1
ATOM 2095 C C . ARG A 1 274 ? -7.286 2.653 27.643 1.00 94.31 274 ARG A C 1
ATOM 2097 O O . ARG A 1 274 ? -8.081 3.464 28.104 1.00 94.31 274 ARG A O 1
ATOM 2104 N N . GLN A 1 275 ? -6.559 2.888 26.553 1.00 94.56 275 GLN A N 1
ATOM 2105 C CA . GLN A 1 275 ? -6.587 4.167 25.843 1.00 94.56 275 GLN A CA 1
ATOM 2106 C C . GLN A 1 275 ? -8.001 4.529 25.353 1.00 94.56 275 GLN A C 1
ATOM 2108 O O . GLN A 1 275 ? -8.434 5.673 25.500 1.00 94.56 275 GLN A O 1
ATOM 2113 N N . ILE A 1 276 ? -8.753 3.561 24.817 1.00 93.81 276 ILE A N 1
ATOM 2114 C CA . ILE A 1 276 ? -10.147 3.763 24.383 1.00 93.81 276 ILE A CA 1
ATOM 2115 C C . ILE A 1 276 ? -11.054 4.076 25.579 1.00 93.81 276 ILE A C 1
ATOM 2117 O O . ILE A 1 276 ? -11.963 4.898 25.465 1.00 93.81 276 ILE A O 1
ATOM 2121 N N . ALA A 1 277 ? -10.847 3.407 26.716 1.00 89.81 277 ALA A N 1
ATOM 2122 C CA . ALA A 1 277 ? -11.620 3.651 27.930 1.00 89.81 277 ALA A CA 1
ATOM 2123 C C . ALA A 1 277 ? -11.354 5.051 28.508 1.00 89.81 277 ALA A C 1
ATOM 2125 O O . ALA A 1 277 ? -12.298 5.737 28.886 1.00 89.81 277 ALA A O 1
ATOM 2126 N N . GLU A 1 278 ? -10.095 5.494 28.519 1.00 89.06 278 GLU A N 1
ATOM 2127 C CA . GLU A 1 278 ? -9.686 6.826 28.984 1.00 89.06 278 GLU A CA 1
ATOM 2128 C C . GLU A 1 278 ? -10.178 7.952 28.065 1.00 89.06 278 GLU A C 1
ATOM 2130 O O . GLU A 1 278 ? -10.489 9.045 28.534 1.00 89.06 278 GLU A O 1
ATOM 2135 N N . SER A 1 279 ? -10.279 7.682 26.762 1.00 83.12 279 SER A N 1
ATOM 2136 C CA . SER A 1 279 ? -10.708 8.665 25.758 1.00 83.12 279 SER A CA 1
ATOM 2137 C C . SER A 1 279 ? -12.233 8.754 25.598 1.00 8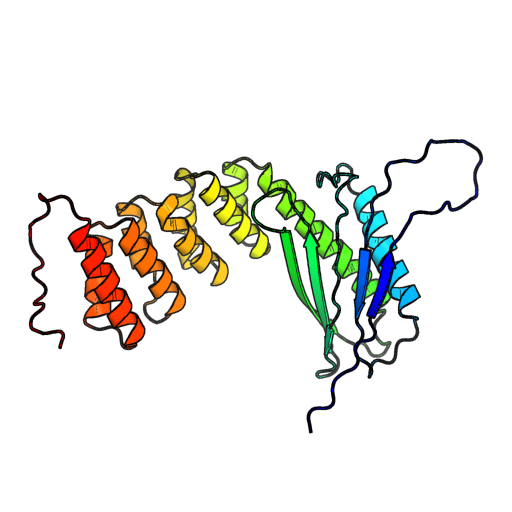3.12 279 SER A C 1
ATOM 2139 O O . SER A 1 279 ? -12.724 9.599 24.849 1.00 83.12 279 SER A O 1
ATOM 2141 N N . ALA A 1 280 ? -13.001 7.884 26.264 1.00 72.75 280 ALA A N 1
ATOM 2142 C CA . ALA A 1 280 ? -14.454 7.863 26.146 1.00 72.75 280 ALA A CA 1
ATOM 2143 C C . ALA A 1 280 ? -15.099 9.047 26.896 1.00 72.75 280 ALA A C 1
ATOM 2145 O O . ALA A 1 280 ? -14.722 9.337 28.035 1.00 72.75 280 ALA A O 1
ATOM 2146 N N . PRO A 1 281 ? -16.101 9.731 26.311 1.00 59.47 281 PRO A N 1
ATOM 2147 C CA . PRO A 1 281 ? -16.835 10.772 27.019 1.00 59.47 281 PRO A CA 1
ATOM 2148 C C . PRO A 1 281 ? -17.548 10.175 28.241 1.00 59.47 281 PRO A C 1
ATOM 2150 O O . PRO A 1 281 ? -18.092 9.073 28.176 1.00 59.47 281 PRO A O 1
ATOM 2153 N N . ALA A 1 282 ? -17.580 10.927 29.345 1.00 52.09 282 ALA A N 1
ATOM 2154 C CA . ALA A 1 282 ? -18.014 10.497 30.683 1.00 52.09 282 ALA A CA 1
ATOM 2155 C C . ALA A 1 282 ? -19.478 9.994 30.817 1.00 52.09 282 ALA A C 1
ATOM 2157 O O . ALA A 1 282 ? -19.947 9.783 31.932 1.00 52.09 282 ALA A O 1
ATOM 2158 N N . GLY A 1 283 ? -20.208 9.811 29.713 1.00 47.75 283 GLY A N 1
ATOM 2159 C CA . GLY A 1 283 ? -21.587 9.317 29.672 1.00 47.75 283 GLY A CA 1
ATOM 2160 C C . GLY A 1 283 ? -21.760 7.890 29.143 1.00 47.75 283 GLY A C 1
ATOM 2161 O O . GLY A 1 283 ? -22.860 7.363 29.240 1.00 47.75 283 GLY A O 1
ATOM 2162 N N . ASP A 1 284 ? -20.709 7.245 28.626 1.00 46.59 284 ASP A N 1
ATOM 2163 C CA . ASP A 1 284 ? -20.782 5.891 28.038 1.00 46.59 284 ASP A CA 1
ATOM 2164 C C . ASP A 1 284 ? -20.425 4.797 29.065 1.00 46.59 284 ASP A C 1
ATOM 2166 O O . ASP A 1 284 ? -19.734 3.810 28.794 1.00 46.59 284 ASP A O 1
ATOM 2170 N N . GLY A 1 285 ? -20.851 5.041 30.305 1.00 45.25 285 GLY A N 1
ATOM 2171 C CA . GLY A 1 285 ? -20.728 4.130 31.428 1.00 45.25 285 GLY A CA 1
ATOM 2172 C C . GLY A 1 285 ? -21.874 3.135 31.427 1.00 45.25 285 GLY A C 1
ATOM 2173 O O . GLY A 1 285 ? -22.734 3.215 32.296 1.00 45.25 285 GLY A O 1
ATOM 2174 N N . ASP A 1 286 ? -21.882 2.197 30.479 1.00 44.31 286 ASP A N 1
ATOM 2175 C CA . ASP A 1 286 ? -22.618 0.958 30.698 1.00 44.31 286 ASP A CA 1
ATOM 2176 C C . ASP A 1 286 ? -21.949 -0.266 30.059 1.00 44.31 286 ASP A C 1
ATOM 2178 O O . ASP A 1 286 ? -21.594 -0.298 28.881 1.00 44.31 286 ASP A O 1
ATOM 2182 N N . ALA A 1 287 ? -21.780 -1.268 30.920 1.00 43.88 287 ALA A N 1
ATOM 2183 C CA . ALA A 1 287 ? -21.562 -2.683 30.651 1.00 43.88 287 ALA A CA 1
ATOM 2184 C C . ALA A 1 287 ? -20.428 -3.098 29.692 1.00 43.88 287 ALA A C 1
ATOM 2186 O O . ALA A 1 287 ? -20.664 -3.571 28.587 1.00 43.88 287 ALA A O 1
ATOM 2187 N N . LEU A 1 288 ? -19.195 -3.081 30.204 1.00 43.59 288 LEU A N 1
ATOM 2188 C CA . LEU A 1 288 ? -18.332 -4.272 30.272 1.00 43.59 288 LEU A CA 1
ATOM 2189 C C . LEU A 1 288 ? -17.214 -3.960 31.277 1.00 43.59 288 LEU A C 1
ATOM 2191 O O . LEU A 1 288 ? -16.105 -3.557 30.925 1.00 43.59 288 LEU A O 1
ATOM 2195 N N . GLN A 1 289 ? -17.523 -4.128 32.568 1.00 44.91 289 GLN A N 1
ATOM 2196 C CA . GLN A 1 289 ? -16.498 -4.349 33.587 1.00 44.91 289 GLN A CA 1
ATOM 2197 C C . GLN A 1 289 ? -15.841 -5.701 33.282 1.00 44.91 289 GLN A C 1
ATOM 2199 O O . GLN A 1 289 ? -16.142 -6.712 33.911 1.00 44.91 289 GLN A O 1
ATOM 2204 N N . ILE A 1 290 ? -14.976 -5.743 32.266 1.00 47.16 290 ILE A N 1
ATOM 2205 C CA . ILE A 1 290 ? -14.014 -6.831 32.136 1.00 47.16 290 ILE A CA 1
ATOM 2206 C C . ILE A 1 290 ? -13.170 -6.745 33.401 1.00 47.16 290 ILE A C 1
ATOM 2208 O O . ILE A 1 290 ? -12.543 -5.717 33.667 1.00 47.16 290 ILE A O 1
ATOM 2212 N N . GLY A 1 291 ? -13.254 -7.791 34.221 1.00 40.22 291 GLY A N 1
ATOM 2213 C CA . GLY A 1 291 ? -12.560 -7.896 35.490 1.00 40.22 291 GLY A CA 1
ATOM 2214 C C . GLY A 1 291 ? -11.064 -7.697 35.296 1.00 40.22 291 GLY A C 1
ATOM 2215 O O . GLY A 1 291 ? -10.329 -8.638 35.023 1.00 40.22 291 GLY A O 1
ATOM 2216 N N . LEU A 1 292 ? -10.599 -6.469 35.523 1.00 44.25 292 LEU A N 1
ATOM 2217 C CA . LEU A 1 292 ? -9.187 -6.104 35.668 1.00 44.25 292 LEU A CA 1
ATOM 2218 C C . LEU A 1 292 ? -8.479 -6.907 36.782 1.00 44.25 292 LEU A C 1
ATOM 2220 O O . LEU A 1 292 ? -7.267 -6.800 36.932 1.00 44.25 292 LEU A O 1
ATOM 2224 N N . ALA A 1 293 ? -9.224 -7.706 37.553 1.00 44.81 293 ALA A N 1
ATOM 2225 C CA . ALA A 1 293 ? -8.717 -8.622 38.564 1.00 44.81 293 ALA A CA 1
ATOM 2226 C C . ALA A 1 293 ? -8.096 -9.915 37.994 1.00 44.81 293 ALA A C 1
ATOM 2228 O O . ALA A 1 293 ? -7.267 -10.503 38.684 1.00 44.81 293 ALA A O 1
ATOM 2229 N N . ASP A 1 294 ? -8.421 -10.317 36.757 1.00 42.03 294 ASP A N 1
ATOM 2230 C CA . ASP A 1 294 ? -7.969 -11.601 36.183 1.00 42.03 294 ASP A CA 1
ATOM 2231 C C . ASP A 1 294 ? -6.791 -11.474 35.199 1.00 42.03 294 ASP A C 1
ATOM 2233 O O . ASP A 1 294 ? -6.304 -12.474 34.676 1.00 42.03 294 ASP A O 1
ATOM 2237 N N . ILE A 1 295 ? -6.290 -10.256 34.964 1.00 45.56 295 ILE A N 1
ATOM 2238 C CA . ILE A 1 295 ? -5.092 -10.005 34.147 1.00 45.56 295 ILE A CA 1
ATOM 2239 C C . ILE A 1 295 ? -3.926 -9.676 35.091 1.00 45.56 295 ILE A C 1
ATOM 2241 O O . ILE A 1 295 ? -3.608 -8.508 35.333 1.00 45.56 295 ILE A O 1
ATOM 2245 N N . ARG A 1 296 ? -3.320 -10.716 35.669 1.00 38.34 296 ARG A N 1
ATOM 2246 C CA . ARG A 1 296 ? -2.016 -10.677 36.349 1.00 38.34 296 ARG A CA 1
ATOM 2247 C C . ARG A 1 296 ? -1.107 -11.761 35.803 1.00 38.34 296 ARG A C 1
ATOM 2249 O O . ARG A 1 296 ? -1.600 -12.896 35.644 1.00 38.34 296 ARG A O 1
#

Secondary structure (DSSP, 8-state):
-------EEEEEEE-------S------PPP--EEEEEEE-TT---SS-HHHHHHHHHHHHHHHHHHSS---S---TTS---------EE-STTEEEEEEEEEE--SSSS-EEEEEEEEEE-BTTB--HHHHHHHHHHHHHHHHHHHHHHHHS-HHHHHHHHH-TTS-HHHHHHHHHHHHHTT-GGGHHHHHHHGGGS-HHHHHHHHHHHHHH--HHHHHHHHTT--TT-HHHHHHHHHHHHHH--HHHHHHHHHHHHH-SSHHHHHHHHHHHHHHHHTS-TT---S----TTS--

Mean predicted aligned error: 12.36 Å

pLDDT: mean 73.99, std 21.82, range [27.12, 97.88]

Nearest PDB structures (foldseek):
  6veh-assembly1_A  TM=7.615E-01  e=5.404E-01  synthetic construct
  3ltj-assembly1_A  TM=7.627E-01  e=5.404E-01  synthetic construct
  6gx7-assembly2_F  TM=5.199E-01  e=9.803E-02  synthetic construct
  7p0h-assembly2_B  TM=5.195E-01  e=2.302E-01  synthetic construct
  4xl5-assembly1_C  TM=5.203E-01  e=8.076E-01  synthetic construct

Solvent-accessible surface area (backbone atoms only — not comparable to full-atom values): 17183 Å² total; per-residue (Å²): 136,88,77,82,80,71,70,51,77,51,83,45,72,54,73,94,72,82,85,84,85,76,96,71,90,75,74,88,68,90,73,70,53,43,37,38,36,50,37,50,48,85,84,66,86,66,97,65,54,71,67,56,40,43,52,43,33,50,49,38,48,54,49,50,53,67,70,38,93,66,58,76,71,74,62,48,81,92,48,57,48,50,34,51,35,43,34,51,59,47,82,70,83,64,29,44,34,41,34,41,33,40,41,37,81,46,100,56,101,55,66,48,67,46,80,44,79,44,78,41,74,51,48,99,89,49,67,66,61,49,62,53,50,19,54,50,49,44,52,52,50,52,49,51,50,53,53,56,49,54,78,74,47,54,71,67,59,30,50,52,42,43,67,37,82,88,52,60,64,69,53,21,37,47,26,50,52,53,36,36,77,68,49,45,37,86,48,38,67,62,49,61,71,42,41,86,79,45,58,69,70,46,37,47,47,50,36,67,33,33,59,63,26,42,53,52,73,52,45,36,58,52,60,73,68,58,60,82,86,40,60,72,53,48,53,38,45,37,52,27,25,35,69,58,22,55,66,56,30,41,51,51,21,48,53,33,37,75,67,45,89,51,64,68,56,16,52,53,15,45,53,24,31,51,47,29,61,72,69,48,66,97,79,75,83,73,89,78,86,69,64,76,83,75,76,124